Protein AF-0000000083311862 (afdb_homodimer)

pLDDT: mean 96.8, std 5.4, range [45.88, 99.0]

Sequence (370 aa):
MQVLAFAGSLRQHSYNRALLRAAVELAPAQMQIHIFDLSPLPLYNADVEAAGTPPAVRTFQRQIAAADALLIATPEYNYSVSGVLKNALDWASRRLSAEELPALNGKPAAILGAGGRFGTVRAQAHLRYILLHNDVKVLNKPELMIPRASQFFDEEGRLVDEELRERLRDLLDALYEWTLLFRHRMQVLAFAGSLRQHSYNRALLRAAVELAPAQMQIHIFDLSPLPLYNADVEAAGTPPAVRTFQRQIAAADALLIATPEYNYSVSGVLKNALDWASRRLSAEELPALNGKPAAILGAGGRFGTVRAQAHLRYILLHNDVKVLNKPELMIPRASQFFDEEGRLVDEELRERLRDLLDALYEWTLLFRHR

Solvent-accessible surface area (backbone atoms only — not comparable to full-atom values): 19011 Å² total; per-residue (Å²): 86,43,29,36,25,42,38,29,59,66,30,90,85,30,61,28,50,28,51,51,52,44,46,50,73,55,42,56,91,66,45,47,64,42,78,53,81,63,81,73,51,70,77,65,32,64,56,52,47,73,76,45,68,53,69,59,50,47,53,51,35,50,46,50,51,70,26,59,29,37,38,40,21,35,32,47,44,54,63,20,52,24,18,53,37,40,25,51,48,59,53,36,58,40,59,76,44,99,85,38,67,28,37,41,55,65,32,27,28,37,63,35,21,31,22,56,86,66,4,19,55,53,9,50,54,50,46,53,48,32,36,49,64,44,42,35,44,63,56,75,67,68,76,46,58,33,42,52,43,74,78,38,37,51,96,87,48,44,71,67,42,64,68,60,53,50,53,49,40,50,39,51,52,42,43,53,56,55,36,55,69,59,65,82,102,85,42,30,38,26,41,38,29,58,68,30,89,86,30,61,30,52,28,50,50,53,44,44,50,73,54,41,56,92,67,44,46,65,43,78,51,81,64,82,72,52,69,78,65,32,64,57,52,47,73,75,45,69,54,69,59,48,47,52,49,34,50,47,49,51,70,27,59,29,37,39,41,22,35,33,47,44,52,63,20,52,25,18,54,36,41,25,51,48,59,54,36,60,42,58,75,40,99,87,38,68,28,37,40,56,65,33,27,28,36,63,35,20,32,23,56,86,66,3,18,55,53,9,51,55,50,46,53,47,30,36,50,65,44,42,34,45,62,54,76,68,67,76,47,60,33,43,52,42,74,77,38,39,51,97,87,46,45,72,66,42,65,67,60,53,50,52,50,41,50,38,50,53,41,43,52,56,55,37,55,68,60,67,81,103

Nearest PDB structures (foldseek):
  1x77-assembly1_B  TM=9.710E-01  e=5.177E-24  Pseudomonas aeruginosa PAO1
  2fzv-assembly1_A  TM=8.967E-01  e=6.630E-14  Shigella flexneri 2a str. 2457T
  3fvw-assembly1_A  TM=8.470E-01  e=1.096E-14  Streptococcus mutans
  2fzv-assembly1_B  TM=8.950E-01  e=1.159E-13  Shigella flexneri 2a str. 2457T
  6dqo-assembly1_A-2  TM=8.174E-01  e=1.076E-11  Escherichia coli K-12

Structure (mmCIF, N/CA/C/O backbone):
data_AF-0000000083311862-model_v1
#
loop_
_entity.id
_entity.type
_entity.pdbx_description
1 polymer 'NAD(P)H-dependent oxidoreductase'
#
loop_
_atom_site.group_PDB
_atom_site.id
_atom_site.type_symbol
_atom_site.label_atom_id
_atom_site.label_alt_id
_atom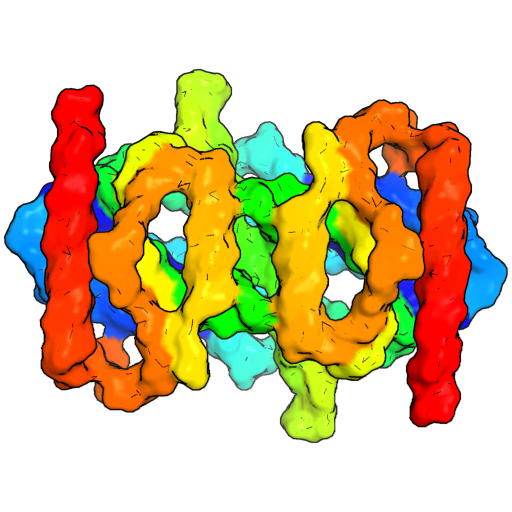_site.label_comp_id
_atom_site.label_asym_id
_atom_site.label_entity_id
_atom_site.label_seq_id
_atom_site.pdbx_PDB_ins_code
_atom_site.Cartn_x
_atom_site.Cartn_y
_atom_site.Cartn_z
_atom_site.occupancy
_atom_site.B_iso_or_equiv
_atom_site.auth_seq_id
_atom_site.auth_comp_id
_atom_site.auth_asym_id
_atom_site.auth_atom_id
_atom_site.pdbx_PDB_model_num
ATOM 1 N N . MET A 1 1 ? 1.665 27.844 12.078 1 97.19 1 MET A N 1
ATOM 2 C CA . MET A 1 1 ? 2.078 26.469 11.797 1 97.19 1 MET A CA 1
ATOM 3 C C . MET A 1 1 ? 1.553 26.016 10.445 1 97.19 1 MET A C 1
ATOM 5 O O . MET A 1 1 ? 0.359 26.125 10.164 1 97.19 1 MET A O 1
ATOM 9 N N . GLN A 1 2 ? 2.412 25.562 9.57 1 98.5 2 GLN A N 1
ATOM 10 C CA . GLN A 1 2 ? 2.039 25.062 8.258 1 98.5 2 GLN A CA 1
ATOM 11 C C . GLN A 1 2 ? 1.901 23.547 8.266 1 98.5 2 GLN A C 1
ATOM 13 O O . GLN A 1 2 ? 2.852 22.828 8.594 1 98.5 2 GLN A O 1
ATOM 18 N N . VAL A 1 3 ? 0.695 23.078 7.875 1 98.88 3 VAL A N 1
ATOM 19 C CA . VAL A 1 3 ? 0.421 21.641 7.855 1 98.88 3 VAL A CA 1
ATOM 20 C C . VAL A 1 3 ? 0.112 21.203 6.426 1 98.88 3 VAL A C 1
ATOM 22 O O . VAL A 1 3 ? -0.701 21.812 5.738 1 98.88 3 VAL A O 1
ATOM 25 N N . LEU A 1 4 ? 0.825 20.234 5.949 1 98.94 4 LEU A N 1
ATOM 26 C CA . LEU A 1 4 ? 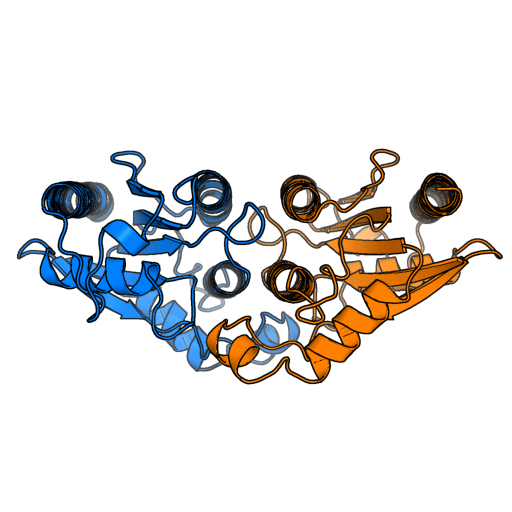0.469 19.594 4.691 1 98.94 4 LEU A CA 1
ATOM 27 C C . LEU A 1 4 ? -0.438 18.391 4.934 1 98.94 4 LEU A C 1
ATOM 29 O O . LEU A 1 4 ? -0.122 17.516 5.75 1 98.94 4 LEU A O 1
ATOM 33 N N . ALA A 1 5 ? -1.54 18.391 4.25 1 98.94 5 ALA A N 1
ATOM 34 C CA . ALA A 1 5 ? -2.51 17.312 4.383 1 98.94 5 ALA A CA 1
ATOM 35 C C . ALA A 1 5 ? -2.689 16.578 3.059 1 98.94 5 ALA A C 1
ATOM 37 O O . ALA A 1 5 ? -2.609 17.188 1.987 1 98.94 5 ALA A O 1
ATOM 38 N N . PHE A 1 6 ? -2.881 15.281 3.121 1 98.94 6 PHE A N 1
ATOM 39 C CA . PHE A 1 6 ? -3.219 14.531 1.919 1 98.94 6 PHE A CA 1
ATOM 40 C C . PHE A 1 6 ? -4.031 13.289 2.268 1 98.94 6 PHE A C 1
ATOM 42 O O . PHE A 1 6 ? -3.939 12.773 3.383 1 98.94 6 PHE A O 1
ATOM 49 N N . ALA A 1 7 ? -4.871 12.867 1.34 1 98.88 7 ALA A N 1
ATOM 50 C CA . ALA A 1 7 ? -5.773 11.727 1.498 1 98.88 7 ALA A CA 1
ATOM 51 C C . ALA A 1 7 ? -5.41 10.602 0.537 1 98.88 7 ALA A C 1
ATOM 53 O O . ALA A 1 7 ? -5.051 10.852 -0.617 1 98.88 7 ALA A O 1
ATOM 54 N N . GLY A 1 8 ? -5.559 9.359 0.989 1 98.69 8 GLY A N 1
ATOM 55 C CA . GLY A 1 8 ? -5.223 8.188 0.194 1 98.69 8 GLY A CA 1
ATOM 56 C C . GLY A 1 8 ? -6.336 7.762 -0.742 1 98.69 8 GLY A C 1
ATOM 57 O O . GLY A 1 8 ? -6.367 6.621 -1.201 1 98.69 8 GLY A O 1
ATOM 58 N N . SER A 1 9 ? -7.316 8.594 -0.999 1 98.19 9 SER A N 1
ATOM 59 C CA . SER A 1 9 ? -8.406 8.32 -1.932 1 98.19 9 SER A CA 1
ATOM 60 C C . SER A 1 9 ? -8.469 9.367 -3.035 1 98.19 9 SER A C 1
ATOM 62 O O . SER A 1 9 ? -8.352 10.57 -2.768 1 98.19 9 SER A O 1
ATOM 64 N N . LEU A 1 10 ? -8.734 8.93 -4.27 1 98.19 10 LEU A N 1
ATOM 65 C CA . LEU A 1 10 ? -8.625 9.828 -5.41 1 98.19 10 LEU A CA 1
ATOM 66 C C . LEU A 1 10 ? -10 10.195 -5.957 1 98.19 10 LEU A C 1
ATOM 68 O O . LEU A 1 10 ? -10.141 11.125 -6.75 1 98.19 10 LEU A O 1
ATOM 72 N N . ARG A 1 11 ? -11.016 9.453 -5.574 1 97 11 ARG A N 1
ATOM 73 C CA . ARG A 1 11 ? -12.328 9.711 -6.152 1 97 11 ARG A CA 1
ATOM 74 C C . ARG A 1 11 ? -12.828 11.102 -5.789 1 97 11 ARG A C 1
ATOM 76 O O . ARG A 1 11 ? -12.508 11.625 -4.719 1 97 11 ARG A O 1
ATOM 83 N N . GLN A 1 12 ? -13.625 11.664 -6.559 1 95.31 12 GLN A N 1
ATOM 84 C CA . GLN A 1 12 ? -14.125 13.023 -6.41 1 95.31 12 GLN A CA 1
ATOM 85 C C . GLN A 1 12 ? -14.875 13.195 -5.09 1 95.31 12 GLN A C 1
ATOM 87 O O . GLN A 1 12 ? -14.734 14.219 -4.414 1 95.31 12 GLN A O 1
ATOM 92 N N . HIS A 1 13 ? -15.695 12.258 -4.68 1 95.25 13 HIS A N 1
ATOM 93 C CA . HIS A 1 13 ? -16.516 12.352 -3.482 1 95.25 13 HIS A CA 1
ATOM 94 C C . HIS A 1 13 ? -15.906 11.57 -2.328 1 95.25 13 HIS A C 1
ATOM 96 O O . HIS A 1 13 ? -16.609 10.852 -1.611 1 95.25 13 HIS A O 1
ATOM 102 N N . SER A 1 14 ? -14.625 11.664 -2.264 1 96.75 14 SER A N 1
ATOM 103 C CA . SER A 1 14 ? -13.875 11.031 -1.185 1 96.75 14 SER A CA 1
ATOM 104 C C . SER A 1 14 ? -14.258 11.617 0.172 1 96.75 14 SER A C 1
ATOM 106 O O . SER A 1 14 ? -14.141 12.82 0.392 1 96.75 14 SER A O 1
ATOM 108 N N . TYR A 1 15 ? -14.664 10.742 1.113 1 97.38 15 TYR A N 1
ATOM 109 C CA . TYR A 1 15 ? -14.938 11.172 2.479 1 97.38 15 TYR A CA 1
ATOM 110 C C . TYR A 1 15 ? -13.656 11.602 3.186 1 97.38 15 TYR A C 1
ATOM 112 O O . TYR A 1 15 ? -13.688 12.461 4.07 1 97.38 15 TYR A O 1
ATOM 120 N N . ASN A 1 16 ? -12.57 11.023 2.797 1 98.5 16 ASN A N 1
ATOM 121 C CA . ASN A 1 16 ? -11.289 11.367 3.416 1 98.5 16 ASN A CA 1
ATOM 122 C C . ASN A 1 16 ? -10.812 12.75 2.977 1 98.5 16 ASN A C 1
ATOM 124 O O . ASN A 1 16 ? -10.273 13.508 3.783 1 98.5 16 ASN A O 1
ATOM 128 N N . ARG A 1 17 ? -11.023 13.102 1.731 1 98.12 17 ARG A N 1
ATOM 129 C CA . ARG A 1 17 ? -10.734 14.461 1.304 1 98.12 17 ARG A CA 1
ATOM 130 C C . ARG A 1 17 ? -11.711 15.453 1.941 1 98.12 17 ARG A C 1
ATOM 132 O O . ARG A 1 17 ? -11.328 16.562 2.291 1 98.12 17 ARG A O 1
ATOM 139 N N . ALA A 1 18 ? -12.945 15.031 2.049 1 98.06 18 ALA A N 1
ATOM 140 C CA . ALA A 1 18 ? -13.938 15.867 2.713 1 98.06 18 ALA A CA 1
ATOM 141 C C . ALA A 1 18 ? -13.547 16.141 4.164 1 98.06 18 ALA A C 1
ATOM 143 O O . ALA A 1 18 ? -13.727 17.25 4.664 1 98.06 18 ALA A O 1
ATOM 144 N N . LEU A 1 19 ? -13.055 15.117 4.836 1 98.31 19 LEU A N 1
ATOM 145 C CA . LEU A 1 19 ? -12.57 15.266 6.203 1 98.31 19 LEU A CA 1
ATOM 146 C C . LEU A 1 19 ? -11.438 16.297 6.27 1 98.31 19 LEU A C 1
ATOM 148 O O . LEU A 1 19 ? -11.391 17.109 7.191 1 98.31 19 LEU A O 1
ATOM 152 N N . LEU A 1 20 ? -10.547 16.266 5.305 1 98.81 20 LEU A N 1
ATOM 153 C CA . LEU A 1 20 ? -9.445 17.219 5.27 1 98.81 20 LEU A CA 1
ATOM 154 C C . LEU A 1 20 ? -9.961 18.625 5.004 1 98.81 20 LEU A C 1
ATOM 156 O O . LEU A 1 20 ? -9.445 19.594 5.566 1 98.81 20 LEU A O 1
ATOM 160 N N . ARG A 1 21 ? -10.953 18.766 4.141 1 98.56 21 ARG A N 1
ATOM 161 C CA . ARG A 1 21 ? -11.555 20.078 3.93 1 98.56 21 ARG A CA 1
ATOM 162 C C . ARG A 1 21 ? -12.164 20.609 5.223 1 98.56 21 ARG A C 1
ATOM 164 O O . ARG A 1 21 ? -12.039 21.797 5.527 1 98.56 21 ARG A O 1
ATOM 171 N N . ALA A 1 22 ? -12.836 19.719 5.926 1 98.69 22 ALA A N 1
ATOM 172 C CA . ALA A 1 22 ? -13.367 20.109 7.23 1 98.69 22 ALA A CA 1
ATOM 173 C C . ALA A 1 22 ? -12.25 20.531 8.172 1 98.69 22 ALA A C 1
ATOM 175 O O . ALA A 1 22 ? -12.406 21.469 8.953 1 98.69 22 ALA A O 1
ATOM 176 N N . ALA A 1 23 ? -11.141 19.828 8.141 1 98.88 23 ALA A N 1
ATOM 177 C CA . ALA A 1 23 ? -9.992 20.172 8.961 1 98.88 23 ALA A CA 1
ATOM 178 C C . ALA A 1 23 ? -9.508 21.594 8.648 1 98.88 23 ALA A C 1
ATOM 180 O O . ALA A 1 23 ? -9.148 22.344 9.555 1 98.88 23 ALA A O 1
ATOM 181 N N . VAL A 1 24 ? -9.484 21.953 7.352 1 98.88 24 VAL A N 1
ATOM 182 C CA . VAL A 1 24 ? -9.102 23.297 6.938 1 98.88 24 VAL A CA 1
ATOM 183 C C . VAL A 1 24 ? -10.047 24.312 7.578 1 98.88 24 VAL A C 1
ATOM 185 O O . VAL A 1 24 ? -9.594 25.328 8.133 1 98.88 24 VAL A O 1
ATOM 188 N N . GLU A 1 25 ? -11.32 24.031 7.594 1 98.31 25 GLU A N 1
ATOM 189 C CA . GLU A 1 25 ? -12.344 24.906 8.148 1 98.31 25 GLU A CA 1
ATOM 190 C C . GLU A 1 25 ? -12.188 25.047 9.664 1 98.31 25 GLU A C 1
ATOM 192 O O . GLU A 1 25 ? -12.422 26.125 10.219 1 98.31 25 GLU A O 1
ATOM 197 N N . LEU A 1 26 ? -11.797 24.016 10.266 1 98.62 26 LEU A N 1
ATOM 198 C CA . LEU A 1 26 ? -11.852 23.953 11.727 1 98.62 26 LEU A CA 1
ATOM 199 C C . LEU A 1 26 ? -10.477 24.234 12.336 1 98.62 26 LEU A C 1
ATOM 201 O O . LEU A 1 26 ? -10.328 24.25 13.555 1 98.62 26 LEU A O 1
ATOM 205 N N . ALA A 1 27 ? -9.5 24.422 11.5 1 98.62 27 ALA A N 1
ATOM 206 C CA . ALA A 1 27 ? -8.141 24.625 11.984 1 98.62 27 ALA A CA 1
ATOM 207 C C . ALA A 1 27 ? -8.086 25.797 12.969 1 98.62 27 ALA A C 1
ATOM 209 O O . ALA A 1 27 ? -8.727 26.828 12.766 1 98.62 27 ALA A O 1
ATOM 210 N N . PRO A 1 28 ? -7.34 25.609 14.094 1 97.75 28 PRO A N 1
ATOM 211 C CA . PRO A 1 28 ? -7.141 26.766 14.961 1 97.75 28 PRO A CA 1
ATOM 212 C C . PRO A 1 28 ? -6.406 27.906 14.258 1 97.75 28 PRO A C 1
ATOM 214 O O . PRO A 1 28 ? -5.773 27.703 13.219 1 97.75 28 PRO A O 1
ATOM 217 N N . ALA A 1 29 ? -6.453 29.078 14.781 1 97.25 29 ALA A N 1
ATOM 218 C CA . ALA A 1 29 ? -5.973 30.312 14.141 1 97.25 29 ALA A CA 1
ATOM 219 C C . ALA A 1 29 ? -4.484 30.203 13.82 1 97.25 29 ALA A C 1
ATOM 221 O O . ALA A 1 29 ? -4.016 30.781 12.836 1 97.25 29 ALA A O 1
ATOM 222 N N . GLN A 1 30 ? -3.721 29.438 14.594 1 97.12 30 GLN A N 1
ATOM 223 C CA . GLN A 1 30 ? -2.27 29.359 14.461 1 97.12 30 GLN A CA 1
ATOM 224 C C . GLN A 1 30 ? -1.866 28.297 13.438 1 97.12 30 GLN A C 1
ATOM 226 O O . GLN A 1 30 ? -0.677 28.062 13.219 1 97.12 30 GLN A O 1
ATOM 231 N N . MET A 1 31 ? -2.889 27.688 12.781 1 98.44 31 MET A N 1
ATOM 232 C CA . MET A 1 31 ? -2.617 26.562 11.891 1 98.44 31 MET A CA 1
ATOM 233 C C . MET A 1 31 ? -3.195 26.812 10.5 1 98.44 31 MET A C 1
ATOM 235 O O . MET A 1 31 ? -4.355 27.219 10.367 1 98.44 31 MET A O 1
ATOM 239 N N . GLN A 1 32 ? -2.354 26.672 9.5 1 98.75 32 GLN A N 1
ATOM 240 C CA . GLN A 1 32 ? -2.785 26.672 8.109 1 98.75 32 GLN A CA 1
ATOM 241 C C . GLN A 1 32 ? -2.57 25.312 7.457 1 98.75 32 GLN A C 1
ATOM 243 O O . GLN A 1 32 ? -1.456 24.781 7.465 1 98.75 32 GLN A O 1
ATOM 248 N N . ILE A 1 33 ? -3.641 24.766 6.941 1 98.94 33 ILE A N 1
ATOM 249 C CA . ILE A 1 33 ? -3.594 23.422 6.352 1 98.94 33 ILE A CA 1
ATOM 250 C C . ILE A 1 33 ? -3.697 23.531 4.832 1 98.94 33 ILE A C 1
ATOM 252 O O . ILE A 1 33 ? -4.594 24.188 4.309 1 98.94 33 ILE A O 1
ATOM 256 N N . HIS A 1 34 ? -2.787 22.938 4.141 1 98.81 34 HIS A N 1
ATOM 257 C CA . HIS A 1 34 ? -2.801 22.797 2.689 1 98.81 34 HIS A CA 1
ATOM 258 C C . HIS A 1 34 ? -3.002 21.344 2.266 1 98.81 34 HIS A C 1
ATOM 260 O O . HIS A 1 34 ? -2.262 20.469 2.701 1 98.81 34 HIS A O 1
ATOM 266 N N . ILE A 1 35 ? -3.977 21.172 1.423 1 98.88 35 ILE A N 1
ATOM 267 C CA . ILE A 1 35 ? -4.266 19.812 0.971 1 98.88 35 ILE A CA 1
ATOM 268 C C . ILE A 1 35 ? -3.52 19.531 -0.33 1 98.88 35 ILE A C 1
ATOM 270 O O . ILE A 1 35 ? -3.637 20.281 -1.297 1 98.88 35 ILE A O 1
ATOM 274 N N . PHE A 1 36 ? -2.73 18.5 -0.369 1 98.88 36 PHE A N 1
ATOM 275 C CA . PHE A 1 36 ? -1.967 18.094 -1.544 1 98.88 36 PHE A CA 1
ATOM 276 C C . PHE A 1 36 ? -2.709 17.031 -2.33 1 98.88 36 PHE A C 1
ATOM 278 O O . PHE A 1 36 ? -3.291 16.109 -1.743 1 98.88 36 PHE A O 1
ATOM 285 N N . ASP A 1 37 ? -2.734 17.109 -3.623 1 98.69 37 ASP A N 1
ATOM 286 C CA . ASP A 1 37 ? -3.322 16.125 -4.52 1 98.69 37 ASP A CA 1
ATOM 287 C C . ASP A 1 37 ? -2.305 15.047 -4.887 1 98.69 37 ASP A C 1
ATOM 289 O O . ASP A 1 37 ? -1.269 15.336 -5.488 1 98.69 37 ASP A O 1
ATOM 293 N N . LEU A 1 38 ? -2.637 13.789 -4.609 1 98.81 38 LEU A N 1
ATOM 294 C CA . LEU A 1 38 ? -1.691 12.695 -4.824 1 98.81 38 LEU A CA 1
ATOM 295 C C . LEU A 1 38 ? -1.796 12.156 -6.246 1 98.81 38 LEU A C 1
ATOM 297 O O . LEU A 1 38 ? -0.948 11.375 -6.684 1 98.81 38 LEU A O 1
ATOM 301 N N . SER A 1 39 ? -2.771 12.562 -7.008 1 98.44 39 SER A N 1
ATOM 302 C CA . SER A 1 39 ? -3.156 11.914 -8.258 1 98.44 39 SER A CA 1
ATOM 303 C C . SER A 1 39 ? -2.035 12 -9.289 1 98.44 39 SER A C 1
ATOM 305 O O . SER A 1 39 ? -1.888 11.102 -10.125 1 98.44 39 SER A O 1
ATOM 307 N N . PRO A 1 40 ? -1.166 13.008 -9.25 1 98.44 40 PRO A N 1
ATOM 308 C CA . PRO A 1 40 ? -0.145 13.094 -10.297 1 98.44 40 PRO A CA 1
ATOM 309 C C . PRO A 1 40 ? 1.068 12.211 -10.008 1 98.44 40 PRO A C 1
ATOM 311 O O . PRO A 1 40 ? 1.971 12.102 -10.844 1 98.44 40 PRO A O 1
ATOM 314 N N . LEU A 1 41 ? 1.186 11.617 -8.859 1 98.69 41 LEU A N 1
ATOM 315 C CA . LEU A 1 41 ? 2.354 10.812 -8.516 1 98.69 41 LEU A CA 1
ATOM 316 C C . LEU A 1 41 ? 2.369 9.508 -9.305 1 98.69 41 LEU A C 1
ATOM 318 O O . LEU A 1 41 ? 1.417 8.727 -9.242 1 98.69 41 LEU A O 1
ATOM 322 N N . PRO A 1 42 ? 3.416 9.219 -10.062 1 98.44 42 PRO A N 1
ATOM 323 C CA . PRO A 1 42 ? 3.512 7.926 -10.75 1 98.44 42 PRO A CA 1
ATOM 324 C C . PRO A 1 42 ? 3.801 6.77 -9.789 1 98.44 42 PRO A C 1
ATOM 326 O O . PRO A 1 42 ? 4.164 7 -8.633 1 98.44 42 PRO A O 1
ATOM 329 N N . LEU A 1 43 ? 3.568 5.566 -10.234 1 98.75 43 LEU A N 1
ATOM 330 C CA . LEU A 1 43 ? 3.996 4.422 -9.43 1 98.75 43 LEU A CA 1
ATOM 331 C C . LEU A 1 43 ? 5.5 4.465 -9.188 1 98.75 43 LEU A C 1
ATOM 333 O O . LEU A 1 43 ? 6.273 4.785 -10.094 1 98.75 43 LEU A O 1
ATOM 337 N N . TYR A 1 44 ? 5.898 4.18 -7.996 1 98.81 44 TYR A N 1
ATOM 338 C CA . TYR A 1 44 ? 7.309 4.215 -7.637 1 98.81 44 TYR A CA 1
ATOM 339 C C . TYR A 1 44 ? 8.109 3.223 -8.469 1 98.81 44 TYR A C 1
ATOM 341 O O . TYR A 1 44 ? 7.715 2.064 -8.617 1 98.81 44 TYR A O 1
ATOM 349 N N . ASN A 1 45 ? 9.18 3.609 -8.984 1 98.62 45 ASN A N 1
ATOM 350 C CA . ASN A 1 45 ? 10.172 2.85 -9.742 1 98.62 45 ASN A CA 1
ATOM 351 C C . ASN A 1 45 ? 11.586 3.365 -9.492 1 98.62 45 ASN A C 1
ATOM 353 O O . ASN A 1 45 ? 11.906 4.504 -9.836 1 98.62 45 ASN A O 1
ATOM 357 N N . ALA A 1 46 ? 12.398 2.543 -8.938 1 97.31 46 ALA A N 1
ATOM 358 C CA . ALA A 1 46 ? 13.742 2.961 -8.547 1 97.31 46 ALA A CA 1
ATOM 359 C C . ALA A 1 46 ? 14.555 3.395 -9.766 1 97.31 46 ALA A C 1
ATOM 361 O O . ALA A 1 46 ? 15.469 4.215 -9.648 1 97.31 46 ALA A O 1
ATOM 362 N N . ASP A 1 47 ? 14.273 2.799 -10.961 1 98.06 47 ASP A N 1
ATOM 363 C CA . ASP A 1 47 ? 14.953 3.232 -12.18 1 98.06 47 ASP A CA 1
ATOM 364 C C . ASP A 1 47 ? 14.586 4.672 -12.531 1 98.06 47 ASP A C 1
ATOM 366 O O . ASP A 1 47 ? 15.445 5.449 -12.961 1 98.06 47 ASP A O 1
ATOM 370 N N . VAL A 1 48 ? 13.32 5 -12.367 1 97.5 48 VAL A N 1
ATOM 371 C CA . VAL A 1 48 ? 12.859 6.363 -12.609 1 97.5 48 VAL A CA 1
ATOM 372 C C . VAL A 1 48 ? 13.5 7.316 -11.602 1 97.5 48 VAL A C 1
ATOM 374 O O . VAL A 1 48 ? 13.953 8.398 -11.969 1 97.5 48 VAL A O 1
ATOM 377 N N . GLU A 1 49 ? 13.539 6.914 -10.336 1 96.31 49 GLU A N 1
ATOM 378 C CA . GLU A 1 49 ? 14.203 7.711 -9.305 1 96.31 49 GLU A CA 1
ATOM 379 C C . GLU A 1 49 ? 15.656 7.988 -9.68 1 96.31 49 GLU A C 1
ATOM 381 O O . GLU A 1 49 ? 16.109 9.133 -9.594 1 96.31 49 GLU A O 1
ATOM 386 N N . ALA A 1 50 ? 16.359 6.949 -10.102 1 95.44 50 ALA A N 1
ATOM 387 C CA . ALA A 1 50 ? 17.781 7.051 -10.438 1 95.44 50 ALA A CA 1
ATOM 388 C C . ALA A 1 50 ? 18 8 -11.609 1 95.44 50 ALA A C 1
ATOM 390 O O . ALA A 1 50 ? 19.031 8.672 -11.688 1 95.44 50 ALA A O 1
ATOM 391 N N . ALA A 1 51 ? 17.016 8.031 -12.492 1 95.81 51 ALA A N 1
ATOM 392 C CA . ALA A 1 51 ? 17.109 8.898 -13.672 1 95.81 51 ALA A CA 1
ATOM 393 C C . ALA A 1 51 ? 16.766 10.336 -13.32 1 95.81 51 ALA A C 1
ATOM 395 O O . ALA A 1 51 ? 17.047 11.258 -14.086 1 95.81 51 ALA A O 1
ATOM 396 N N . GLY A 1 52 ? 16.188 10.562 -12.164 1 95 52 GLY A N 1
ATOM 397 C CA . GLY A 1 52 ? 15.742 11.867 -11.688 1 95 52 GLY A CA 1
ATOM 398 C C . GLY A 1 52 ? 14.344 11.852 -11.102 1 95 52 GLY A C 1
ATOM 399 O O . GLY A 1 52 ? 13.43 11.266 -11.68 1 95 52 GLY A O 1
ATOM 400 N N . THR A 1 53 ? 14.172 12.391 -10.008 1 95.44 53 THR A N 1
ATOM 401 C CA . THR A 1 53 ? 12.875 12.43 -9.336 1 95.44 53 THR A CA 1
ATOM 402 C C . THR A 1 53 ? 11.844 13.156 -10.195 1 95.44 53 THR A C 1
ATOM 404 O O . THR A 1 53 ? 12.07 14.297 -10.609 1 95.44 53 THR A O 1
ATOM 407 N N . PRO A 1 54 ? 10.711 12.523 -10.508 1 97.44 54 PRO A N 1
ATOM 408 C CA . PRO A 1 54 ? 9.664 13.18 -11.297 1 97.44 54 PRO A CA 1
ATOM 409 C C . PRO A 1 54 ? 9.211 14.5 -10.672 1 97.44 54 PRO A C 1
ATOM 411 O O . PRO A 1 54 ? 9.164 14.625 -9.445 1 97.44 54 PRO A O 1
ATOM 414 N N . PRO A 1 55 ? 8.797 15.508 -11.461 1 97.75 55 PRO A N 1
ATOM 415 C CA . PRO A 1 55 ? 8.445 16.828 -10.961 1 97.75 55 PRO A CA 1
ATOM 416 C C . PRO A 1 55 ? 7.344 16.781 -9.898 1 97.75 55 PRO A C 1
ATOM 418 O O . PRO A 1 55 ? 7.441 17.469 -8.875 1 97.75 55 PRO A O 1
ATOM 421 N N . ALA A 1 56 ? 6.297 15.977 -10.141 1 98.44 56 ALA A N 1
ATOM 422 C CA . ALA A 1 56 ? 5.199 15.891 -9.18 1 98.44 56 ALA A CA 1
ATOM 423 C C . ALA A 1 56 ? 5.688 15.359 -7.832 1 98.44 56 ALA A C 1
ATOM 425 O O . ALA A 1 56 ? 5.23 15.812 -6.777 1 98.44 56 ALA A O 1
ATOM 426 N N . VAL A 1 57 ? 6.613 14.391 -7.867 1 98.44 57 VAL A N 1
ATOM 427 C CA . VAL A 1 57 ? 7.172 13.805 -6.652 1 98.44 57 VAL A CA 1
ATOM 428 C C . VAL A 1 57 ? 8.031 14.836 -5.926 1 98.44 57 VAL A C 1
ATOM 430 O O . VAL A 1 57 ? 7.938 14.984 -4.707 1 98.44 57 VAL A O 1
ATOM 433 N N . ARG A 1 58 ? 8.82 15.539 -6.668 1 97.44 58 ARG A N 1
ATOM 434 C CA . ARG A 1 58 ? 9.656 16.594 -6.082 1 97.44 58 ARG A CA 1
ATOM 435 C C . ARG A 1 58 ? 8.805 17.641 -5.375 1 97.44 58 ARG A C 1
ATOM 437 O O . ARG A 1 58 ? 9.141 18.062 -4.266 1 97.44 58 ARG A O 1
ATOM 444 N N . THR A 1 59 ? 7.809 18.094 -6.055 1 98.44 59 THR A N 1
ATOM 445 C CA . THR A 1 59 ? 6.906 19.062 -5.457 1 98.44 59 THR A CA 1
ATOM 446 C C . THR A 1 59 ? 6.324 18.531 -4.148 1 98.44 59 THR A C 1
ATOM 448 O O . THR A 1 59 ? 6.289 19.25 -3.145 1 98.44 59 THR A O 1
ATOM 451 N N . PHE A 1 60 ? 5.91 17.312 -4.164 1 98.81 60 PHE A N 1
ATOM 452 C CA . PHE A 1 60 ? 5.336 16.656 -2.992 1 98.81 60 PHE A CA 1
ATOM 453 C C . PHE A 1 60 ? 6.348 16.609 -1.854 1 98.81 60 PHE A C 1
ATOM 455 O O . PHE A 1 60 ? 6.059 17.062 -0.742 1 98.81 60 PHE A O 1
ATOM 462 N N . GLN A 1 61 ? 7.543 16.109 -2.145 1 98.31 61 GLN A N 1
ATOM 463 C CA . GLN A 1 61 ? 8.594 16 -1.143 1 98.31 61 GLN A CA 1
ATOM 464 C C . GLN A 1 61 ? 8.977 17.359 -0.582 1 98.31 61 GLN A C 1
ATOM 466 O O . GLN A 1 61 ? 9.195 17.516 0.624 1 98.31 61 GLN A O 1
ATOM 471 N N . ARG A 1 62 ? 9.047 18.359 -1.416 1 98 62 ARG A N 1
ATOM 472 C CA . ARG A 1 62 ? 9.414 19.688 -0.979 1 98 62 ARG A CA 1
ATOM 473 C C . ARG A 1 62 ? 8.336 20.297 -0.086 1 98 62 ARG A C 1
ATOM 475 O O . ARG A 1 62 ? 8.641 21.031 0.862 1 98 62 ARG A O 1
ATOM 482 N N . GLN A 1 63 ? 7.094 20.031 -0.429 1 98.62 63 GLN A N 1
ATOM 483 C CA . GLN A 1 63 ? 6.016 20.547 0.412 1 98.62 63 GLN A CA 1
ATOM 484 C C . GLN A 1 63 ? 6 19.844 1.771 1 98.62 63 GLN A C 1
ATOM 486 O O . GLN A 1 63 ? 5.707 20.469 2.791 1 98.62 63 GLN A O 1
ATOM 491 N N . ILE A 1 64 ? 6.297 18.547 1.796 1 98.75 64 ILE A N 1
ATOM 492 C CA . ILE A 1 64 ? 6.445 17.859 3.074 1 98.75 64 ILE A CA 1
ATOM 493 C C . ILE A 1 64 ? 7.566 18.516 3.881 1 98.75 64 ILE A C 1
ATOM 495 O O . ILE A 1 64 ? 7.391 18.812 5.062 1 98.75 64 ILE A O 1
ATOM 499 N N . ALA A 1 65 ? 8.688 18.734 3.217 1 97.69 65 ALA A N 1
ATOM 500 C CA . ALA A 1 65 ? 9.852 19.312 3.885 1 97.69 65 ALA A CA 1
ATOM 501 C C . ALA A 1 65 ? 9.531 20.688 4.461 1 97.69 65 ALA A C 1
ATOM 503 O O . ALA A 1 65 ? 9.977 21.031 5.559 1 97.69 65 ALA A O 1
ATOM 504 N N . ALA A 1 66 ? 8.789 21.453 3.74 1 97.75 66 ALA A N 1
ATOM 505 C CA . ALA A 1 66 ? 8.492 22.828 4.117 1 97.75 66 ALA A CA 1
ATOM 506 C C . ALA A 1 66 ? 7.438 22.891 5.215 1 97.75 66 ALA A C 1
ATOM 508 O O . ALA A 1 66 ? 7.316 23.891 5.922 1 97.75 66 ALA A O 1
ATOM 509 N N . ALA A 1 67 ? 6.621 21.875 5.352 1 98.44 67 ALA A N 1
ATOM 510 C CA . ALA A 1 67 ? 5.539 21.859 6.336 1 98.44 67 ALA A CA 1
ATOM 511 C C . ALA A 1 67 ? 6.082 21.641 7.742 1 98.44 67 ALA A C 1
ATOM 513 O O . ALA A 1 67 ? 7.113 20.984 7.918 1 98.44 67 ALA A O 1
ATOM 514 N N . ASP A 1 68 ? 5.379 22.188 8.711 1 98.31 68 ASP A N 1
ATOM 515 C CA . ASP A 1 68 ? 5.723 21.953 10.109 1 98.31 68 ASP A CA 1
ATOM 516 C C . ASP A 1 68 ? 5.219 20.578 10.578 1 98.31 68 ASP A C 1
ATOM 518 O O . ASP A 1 68 ? 5.801 19.969 11.477 1 98.31 68 ASP A O 1
ATOM 522 N N . ALA A 1 69 ? 4.125 20.078 9.977 1 98.75 69 ALA A N 1
ATOM 523 C CA . ALA A 1 69 ? 3.498 18.812 10.336 1 98.75 69 ALA A CA 1
ATOM 524 C C . ALA A 1 69 ? 2.684 18.266 9.172 1 98.75 69 ALA A C 1
ATOM 526 O O . ALA A 1 69 ? 2.449 18.953 8.18 1 98.75 69 ALA A O 1
ATOM 527 N N . LEU A 1 70 ? 2.309 17.016 9.359 1 98.94 70 LEU A N 1
ATOM 528 C CA . LEU A 1 70 ? 1.47 16.359 8.367 1 98.94 70 LEU A CA 1
ATOM 529 C C . LEU A 1 70 ? 0.122 15.977 8.969 1 98.94 70 LEU A C 1
ATOM 531 O O . LEU A 1 70 ? 0.026 15.695 10.164 1 98.94 70 LEU A O 1
ATOM 535 N N . LEU A 1 71 ? -0.862 16.016 8.188 1 99 71 LEU A N 1
ATOM 536 C CA . LEU A 1 71 ? -2.182 15.461 8.461 1 99 71 LEU A CA 1
ATOM 537 C C . LEU A 1 71 ? -2.582 14.469 7.375 1 99 71 LEU A C 1
ATOM 539 O O . LEU A 1 71 ? -2.848 14.859 6.238 1 99 71 LEU A O 1
ATOM 543 N N . ILE A 1 72 ? -2.654 13.164 7.723 1 99 72 ILE A N 1
ATOM 544 C CA . ILE A 1 72 ? -2.812 12.117 6.723 1 99 72 ILE A CA 1
ATOM 545 C C . ILE A 1 72 ? -4.152 11.414 6.918 1 99 72 ILE A C 1
ATOM 547 O O . ILE A 1 72 ? -4.406 10.828 7.969 1 99 72 ILE A O 1
ATOM 551 N N . ALA A 1 73 ? -4.992 11.508 5.938 1 98.94 73 ALA A N 1
ATOM 552 C CA . ALA A 1 73 ? -6.277 10.82 5.949 1 98.94 73 ALA A CA 1
ATOM 553 C C . ALA A 1 73 ? -6.215 9.531 5.137 1 98.94 73 ALA A C 1
ATOM 555 O O . ALA A 1 73 ? -5.957 9.562 3.932 1 98.94 73 ALA A O 1
ATOM 556 N N . THR A 1 74 ? -6.477 8.406 5.762 1 98.81 74 THR A N 1
ATOM 557 C CA . THR A 1 74 ? -6.355 7.125 5.078 1 98.81 74 THR A CA 1
ATOM 558 C C . THR A 1 74 ? -7.711 6.43 4.984 1 98.81 74 THR A C 1
ATOM 560 O O . THR A 1 74 ? -8.359 6.184 6.008 1 98.81 74 THR A O 1
ATOM 563 N N . PRO A 1 75 ? -8.188 6.125 3.77 1 98.38 75 PRO A N 1
ATOM 564 C CA . PRO A 1 75 ? -9.219 5.09 3.697 1 98.38 75 PRO A CA 1
ATOM 565 C C . PRO A 1 75 ? -8.695 3.707 4.082 1 98.38 75 PRO A C 1
ATOM 567 O O . PRO A 1 75 ? -7.508 3.553 4.379 1 98.38 75 PRO A O 1
ATOM 570 N N . GLU A 1 76 ? -9.609 2.803 4.262 1 98.25 76 GLU A N 1
ATOM 571 C CA . GLU A 1 76 ? -9.211 1.405 4.406 1 98.25 76 GLU A CA 1
ATOM 572 C C . GLU A 1 76 ? -9.617 0.586 3.186 1 98.25 76 GLU A C 1
ATOM 574 O O . GLU A 1 76 ? -10.805 0.388 2.93 1 98.25 76 GLU A O 1
ATOM 579 N N . TYR A 1 77 ? -8.641 0.242 2.354 1 98 77 TYR A N 1
ATOM 580 C CA . TYR A 1 77 ? -8.82 -0.667 1.228 1 98 77 TYR A CA 1
ATOM 581 C C . TYR A 1 77 ? -8.18 -2.02 1.511 1 98 77 TYR A C 1
ATOM 583 O O . TYR A 1 77 ? -6.984 -2.096 1.813 1 98 77 TYR A O 1
ATOM 591 N N . ASN A 1 78 ? -9.062 -3.07 1.481 1 98 78 ASN A N 1
ATOM 592 C CA . ASN A 1 78 ? -8.578 -4.438 1.633 1 98 78 ASN A CA 1
ATOM 593 C C . ASN A 1 78 ? -7.781 -4.609 2.924 1 98 78 ASN A C 1
ATOM 595 O O . ASN A 1 78 ? -6.66 -5.113 2.9 1 98 78 ASN A O 1
ATOM 599 N N . TYR A 1 79 ? -8.297 -4.086 4.035 1 98.38 79 TYR A N 1
ATOM 600 C CA . TYR A 1 79 ? -7.793 -4.23 5.395 1 98.38 79 TYR A CA 1
ATOM 601 C C . TYR A 1 79 ? -6.461 -3.514 5.562 1 98.38 79 TYR A C 1
ATOM 603 O O . TYR A 1 79 ? -5.684 -3.838 6.465 1 98.38 79 TYR A O 1
ATOM 611 N N . SER A 1 80 ? -6.113 -2.561 4.793 1 98.69 80 SER A N 1
ATOM 612 C CA . SER A 1 80 ? -4.855 -1.823 4.887 1 98.69 80 SER A CA 1
ATOM 613 C C . SER A 1 80 ? -4.988 -0.428 4.285 1 98.69 80 SER A C 1
ATOM 615 O O . SER A 1 80 ? -6.094 0.009 3.955 1 98.69 80 SER A O 1
ATOM 617 N N . VAL A 1 81 ? -3.881 0.334 4.234 1 98.81 81 VAL A N 1
ATOM 618 C CA . VAL A 1 81 ? -3.844 1.614 3.533 1 98.81 81 VAL A CA 1
ATOM 619 C C . VAL A 1 81 ? -4.102 1.397 2.045 1 98.81 81 VAL A C 1
ATOM 621 O O . VAL A 1 81 ? -3.949 0.283 1.538 1 98.81 81 VAL A O 1
ATOM 624 N N . SER A 1 82 ? -4.582 2.441 1.379 1 98.88 82 SER A N 1
ATOM 625 C CA . SER A 1 82 ? -4.758 2.344 -0.067 1 98.88 82 SER A CA 1
ATOM 626 C C . SER A 1 82 ? -3.414 2.281 -0.784 1 98.88 82 SER A C 1
ATOM 628 O O . SER A 1 82 ? -2.406 2.762 -0.265 1 98.88 82 SER A O 1
ATOM 630 N N . GLY A 1 83 ? -3.414 1.666 -1.99 1 98.88 83 GLY A N 1
ATOM 631 C CA . GLY A 1 83 ? -2.234 1.707 -2.84 1 98.88 83 GLY A CA 1
ATOM 632 C C . GLY A 1 83 ? -1.77 3.117 -3.146 1 98.88 83 GLY A C 1
ATOM 633 O O . GLY A 1 83 ? -0.567 3.379 -3.219 1 98.88 83 GLY A O 1
ATOM 634 N N . VAL A 1 84 ? -2.693 4.055 -3.295 1 98.88 84 VAL A N 1
ATOM 635 C CA . VAL A 1 84 ? -2.41 5.457 -3.582 1 98.88 84 VAL A CA 1
ATOM 636 C C . VAL A 1 84 ? -1.566 6.055 -2.459 1 98.88 84 VAL A C 1
ATOM 638 O O . VAL A 1 84 ? -0.516 6.648 -2.713 1 98.88 84 VAL A O 1
ATOM 641 N N . LEU A 1 85 ? -2.025 5.859 -1.24 1 98.94 85 LEU A N 1
ATOM 642 C CA . LEU A 1 85 ? -1.311 6.418 -0.097 1 98.94 85 LEU A CA 1
ATOM 643 C C . LEU A 1 85 ? 0.049 5.75 0.074 1 98.94 85 LEU A C 1
ATOM 645 O O . LEU A 1 85 ? 1.052 6.426 0.315 1 98.94 85 LEU A O 1
ATOM 649 N N . LYS A 1 86 ? 0.072 4.383 -0.008 1 98.94 86 LYS A N 1
ATOM 650 C CA . LYS A 1 86 ? 1.333 3.666 0.158 1 98.94 86 LYS A CA 1
ATOM 651 C C . LYS A 1 86 ? 2.352 4.094 -0.893 1 98.94 86 LYS A C 1
ATOM 653 O O . LYS A 1 86 ? 3.543 4.219 -0.597 1 98.94 86 LYS A O 1
ATOM 658 N N . ASN A 1 87 ? 1.896 4.266 -2.137 1 98.88 87 ASN A N 1
ATOM 659 C CA . ASN A 1 87 ? 2.76 4.727 -3.221 1 98.88 87 ASN A CA 1
ATOM 660 C C . ASN A 1 87 ? 3.342 6.105 -2.928 1 98.88 87 ASN A C 1
ATOM 662 O O . ASN A 1 87 ? 4.531 6.344 -3.146 1 98.88 87 ASN A O 1
ATOM 666 N N . ALA A 1 88 ? 2.494 7 -2.449 1 98.94 88 ALA A N 1
ATOM 667 C CA . ALA A 1 88 ? 2.938 8.344 -2.086 1 98.94 88 ALA A CA 1
ATOM 668 C C . ALA A 1 88 ? 4.02 8.289 -1.01 1 98.94 88 ALA A C 1
ATOM 670 O O . ALA A 1 88 ? 5.027 9 -1.098 1 98.94 88 ALA A O 1
ATOM 671 N N . LEU A 1 89 ? 3.822 7.445 -0.015 1 98.94 89 LEU A N 1
ATOM 672 C CA . LEU A 1 89 ? 4.77 7.344 1.09 1 98.94 89 LEU A CA 1
ATOM 673 C C . LEU A 1 89 ? 6.062 6.68 0.637 1 98.94 89 LEU A C 1
ATOM 675 O O . LEU A 1 89 ? 7.145 7.016 1.128 1 98.94 89 LEU A O 1
ATOM 679 N N . ASP A 1 90 ? 5.988 5.695 -0.304 1 98.81 90 ASP A N 1
ATOM 680 C CA . ASP A 1 90 ? 7.195 5.105 -0.874 1 98.81 90 ASP A CA 1
ATOM 681 C C . ASP A 1 90 ? 8.047 6.168 -1.562 1 98.81 90 ASP A C 1
ATOM 683 O O . ASP A 1 90 ? 9.273 6.18 -1.414 1 98.81 90 ASP A O 1
ATOM 687 N N . TRP A 1 91 ? 7.422 7.09 -2.271 1 98.75 91 TRP A N 1
ATOM 688 C CA . TRP A 1 91 ? 8.148 8.195 -2.891 1 98.75 91 TRP A CA 1
ATOM 689 C C . TRP A 1 91 ? 8.688 9.148 -1.833 1 98.75 91 TRP A C 1
ATOM 691 O O . TRP A 1 91 ? 9.852 9.547 -1.881 1 98.75 91 TRP A O 1
ATOM 701 N N . ALA A 1 92 ? 7.855 9.531 -0.866 1 98.69 92 ALA A N 1
ATOM 702 C CA . ALA A 1 92 ? 8.211 10.531 0.134 1 98.69 92 ALA A CA 1
ATOM 703 C C . ALA A 1 92 ? 9.375 10.062 0.998 1 98.69 92 ALA A C 1
ATOM 705 O O . ALA A 1 92 ? 10.086 10.875 1.597 1 98.69 92 ALA A O 1
ATOM 706 N N . SER A 1 93 ? 9.539 8.75 1.112 1 98.31 93 SER A N 1
ATOM 707 C CA . SER A 1 93 ? 10.562 8.164 1.97 1 98.31 93 SER A CA 1
ATOM 708 C C . SER A 1 93 ? 11.945 8.266 1.323 1 98.31 93 SER A C 1
ATOM 710 O O . SER A 1 93 ? 12.961 8.031 1.979 1 98.31 93 SER A O 1
ATOM 712 N N . ARG A 1 94 ? 11.984 8.57 0.008 1 97.12 94 ARG A N 1
ATOM 713 C CA . ARG A 1 94 ? 13.258 8.672 -0.688 1 97.12 94 ARG A CA 1
ATOM 714 C C . ARG A 1 94 ? 13.977 9.969 -0.319 1 97.12 94 ARG A C 1
ATOM 716 O O . ARG A 1 94 ? 13.344 10.938 0.109 1 97.12 94 ARG A O 1
ATOM 723 N N . ARG A 1 95 ? 15.266 9.992 -0.5 1 93.69 95 ARG A N 1
ATOM 724 C CA . ARG A 1 95 ? 16.062 11.172 -0.185 1 93.69 95 ARG A CA 1
ATOM 725 C C . ARG A 1 95 ? 15.734 12.32 -1.126 1 93.69 95 ARG A C 1
ATOM 727 O O . ARG A 1 95 ? 15.508 12.109 -2.318 1 93.69 95 ARG A O 1
ATOM 734 N N . LEU A 1 96 ? 15.781 13.508 -0.641 1 86.94 96 LEU A N 1
ATOM 735 C CA . LEU A 1 96 ? 15.594 14.703 -1.456 1 86.94 96 LEU A CA 1
ATOM 736 C C . LEU A 1 96 ? 16.797 14.945 -2.352 1 86.94 96 LEU A C 1
ATOM 738 O O . LEU A 1 96 ? 16.656 15.406 -3.484 1 86.94 96 LEU A O 1
ATOM 742 N N . SER A 1 97 ? 17.922 14.719 -1.837 1 84.94 97 SER A N 1
ATOM 743 C CA . SER A 1 97 ? 19.219 14.773 -2.494 1 84.94 97 SER A CA 1
ATOM 744 C C . SER A 1 97 ? 20.234 13.875 -1.793 1 84.94 97 SER A C 1
ATOM 746 O O . SER A 1 97 ? 19.922 13.25 -0.778 1 84.94 97 SER A O 1
ATOM 748 N N . ALA A 1 98 ? 21.359 13.734 -2.369 1 85.56 98 ALA A N 1
ATOM 749 C CA . ALA A 1 98 ? 22.422 12.93 -1.756 1 85.56 98 ALA A CA 1
ATOM 750 C C . ALA A 1 98 ? 22.75 13.43 -0.354 1 85.56 98 ALA A C 1
ATOM 752 O O . ALA A 1 98 ? 23.109 12.648 0.526 1 85.56 98 ALA A O 1
ATOM 753 N N . GLU A 1 99 ? 22.484 14.719 -0.11 1 89.31 99 GLU A N 1
ATOM 754 C CA . GLU A 1 99 ? 22.906 15.367 1.134 1 89.31 99 GLU A CA 1
ATOM 755 C C . GLU A 1 99 ? 21.719 15.547 2.082 1 89.31 99 GLU A C 1
ATOM 757 O O . GLU A 1 99 ? 21.906 15.789 3.275 1 89.31 99 GLU A O 1
ATOM 762 N N . GLU A 1 100 ? 20.609 15.359 1.562 1 89.75 100 GLU A N 1
ATOM 763 C CA . GLU A 1 100 ? 19.422 15.656 2.371 1 89.75 100 GLU A CA 1
ATOM 764 C C . GLU A 1 100 ? 18.688 14.375 2.742 1 89.75 100 GLU A C 1
ATOM 766 O O . GLU A 1 100 ? 18.516 13.484 1.908 1 89.75 100 GLU A O 1
ATOM 771 N N . LEU A 1 101 ? 18.266 14.328 3.982 1 90.5 101 LEU A N 1
ATOM 772 C CA . LEU A 1 101 ? 17.422 13.242 4.469 1 90.5 101 LEU A CA 1
ATOM 773 C C . LEU A 1 101 ? 16.047 13.289 3.814 1 90.5 101 LEU A C 1
ATOM 775 O O . LEU A 1 101 ? 15.656 14.312 3.262 1 90.5 101 LEU A O 1
ATOM 779 N N . PRO A 1 102 ? 15.352 12.117 3.879 1 96.06 102 PRO A N 1
ATOM 780 C CA . PRO A 1 102 ? 13.961 12.141 3.416 1 96.06 102 PRO A CA 1
ATOM 781 C C . PRO A 1 102 ? 13.117 13.188 4.133 1 96.06 102 PRO A C 1
ATOM 783 O O . PRO A 1 102 ? 13.297 13.414 5.336 1 96.06 102 PRO A O 1
ATOM 786 N N . ALA A 1 103 ? 12.25 13.758 3.412 1 96.88 103 ALA A N 1
ATOM 787 C CA . ALA A 1 103 ? 11.414 14.844 3.93 1 96.88 103 ALA A CA 1
ATOM 788 C C . ALA A 1 103 ? 10.594 14.375 5.125 1 96.88 103 ALA A C 1
ATOM 790 O O . ALA A 1 103 ? 10.258 15.172 6.004 1 96.88 103 ALA A O 1
ATOM 791 N N . LEU A 1 104 ? 10.32 13.117 5.25 1 98.31 104 LEU A N 1
ATOM 792 C CA . LEU A 1 104 ? 9.445 12.547 6.273 1 98.31 104 LEU A CA 1
ATOM 793 C C . LEU A 1 104 ? 10.172 12.477 7.617 1 98.31 104 LEU A C 1
ATOM 795 O O . LEU A 1 104 ? 9.531 12.359 8.664 1 98.31 104 LEU A O 1
ATOM 799 N N . ASN A 1 105 ? 11.484 12.5 7.59 1 96.44 105 ASN A N 1
ATOM 800 C CA . ASN A 1 105 ? 12.289 12.211 8.773 1 96.44 105 ASN A CA 1
ATOM 801 C C . ASN A 1 105 ? 12.031 13.219 9.891 1 96.44 105 ASN A C 1
ATOM 803 O O . ASN A 1 105 ? 12.234 14.414 9.711 1 96.44 105 ASN A O 1
ATOM 807 N N . GLY A 1 106 ? 11.492 12.672 11.008 1 96.62 106 GLY A N 1
ATOM 808 C CA . GLY A 1 106 ? 11.281 13.484 12.195 1 96.62 106 GLY A CA 1
ATOM 809 C C . GLY A 1 106 ? 10.031 14.352 12.109 1 96.62 106 GLY A C 1
ATOM 810 O O . GLY A 1 106 ? 9.758 15.133 13.023 1 96.62 106 GLY A O 1
ATOM 811 N N . LYS A 1 107 ? 9.234 14.258 11.047 1 98 107 LYS A N 1
ATOM 812 C CA . LYS A 1 107 ? 8.078 15.10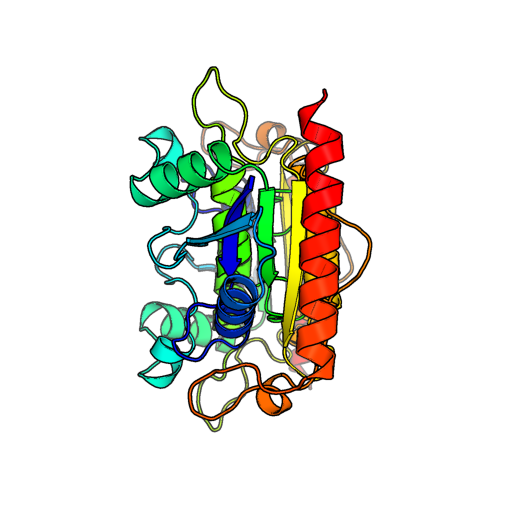9 10.812 1 98 107 LYS A CA 1
ATOM 813 C C . LYS A 1 107 ? 6.922 14.742 11.742 1 98 107 LYS A C 1
ATOM 815 O O . LYS A 1 107 ? 6.504 13.586 11.789 1 98 107 LYS A O 1
ATOM 820 N N . PRO A 1 108 ? 6.461 15.664 12.602 1 98.69 108 PRO A N 1
ATOM 821 C CA . PRO A 1 108 ? 5.234 15.391 13.352 1 98.69 108 PRO A CA 1
ATOM 822 C C . PRO A 1 108 ? 4.027 15.164 12.445 1 98.69 108 PRO A C 1
ATOM 824 O O . PRO A 1 108 ? 3.947 15.75 11.359 1 98.69 108 PRO A O 1
ATOM 827 N N . ALA A 1 109 ? 3.127 14.281 12.898 1 98.88 109 ALA A N 1
ATOM 828 C CA . ALA A 1 109 ? 1.957 14.008 12.062 1 98.88 109 ALA A CA 1
ATOM 829 C C . ALA A 1 109 ? 0.773 13.555 12.914 1 98.88 109 ALA A C 1
ATOM 831 O O . ALA A 1 109 ? 0.956 13.055 14.031 1 98.88 109 ALA A O 1
ATOM 832 N N . ALA A 1 110 ? -0.344 13.805 12.445 1 98.94 110 ALA A N 1
ATOM 833 C CA . ALA A 1 110 ? -1.567 13.133 12.875 1 98.94 110 ALA A CA 1
ATOM 834 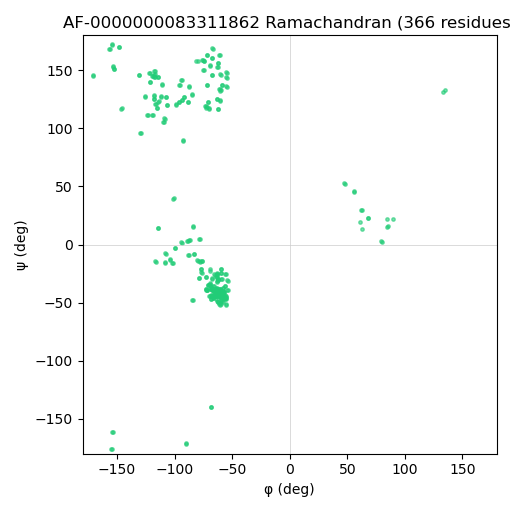C C . ALA A 1 110 ? -2.195 12.336 11.734 1 98.94 110 ALA A C 1
ATOM 836 O O . ALA A 1 110 ? -2.059 12.703 10.57 1 98.94 110 ALA A O 1
ATOM 837 N N . ILE A 1 111 ? -2.848 11.266 12.07 1 98.94 111 ILE A N 1
ATOM 838 C CA . ILE A 1 111 ? -3.557 10.461 11.078 1 98.94 111 ILE A CA 1
ATOM 839 C C . ILE A 1 111 ? -5.035 10.375 11.453 1 98.94 111 ILE A C 1
ATOM 841 O O . ILE A 1 111 ? -5.395 10.469 12.625 1 98.94 111 ILE A O 1
ATOM 845 N N . LEU A 1 112 ? -5.863 10.305 10.547 1 98.81 112 LEU A N 1
ATOM 846 C CA . LEU A 1 112 ? -7.305 10.102 10.664 1 98.81 112 LEU A CA 1
ATOM 847 C C . LEU A 1 112 ? -7.844 9.336 9.469 1 98.81 112 LEU A C 1
ATOM 849 O O . LEU A 1 112 ? -7.109 9.07 8.516 1 98.81 112 LEU A O 1
ATOM 853 N N . GLY A 1 113 ? -9.062 8.922 9.555 1 98.56 113 GLY A N 1
ATOM 854 C CA . GLY A 1 113 ? -9.602 8.195 8.414 1 98.56 113 GLY A CA 1
ATOM 855 C C . GLY A 1 113 ? -11.094 7.953 8.516 1 98.56 113 GLY A C 1
ATOM 856 O O . GLY A 1 113 ? -11.625 7.777 9.617 1 98.56 113 GLY A O 1
ATOM 857 N N . ALA A 1 114 ? -11.719 7.988 7.406 1 97.69 114 ALA A N 1
ATOM 858 C CA . ALA A 1 114 ? -13.133 7.652 7.234 1 97.69 114 ALA A CA 1
ATOM 859 C C . ALA A 1 114 ? -13.305 6.453 6.309 1 97.69 114 ALA A C 1
ATOM 861 O O . ALA A 1 114 ? -12.68 6.383 5.25 1 97.69 114 ALA A O 1
ATOM 862 N N . GLY A 1 115 ? -14.031 5.48 6.719 1 93.31 115 GLY A N 1
ATOM 863 C CA . GLY A 1 115 ? -14.242 4.273 5.938 1 93.31 115 GLY A CA 1
ATOM 864 C C . GLY A 1 115 ? -15.539 3.564 6.262 1 93.31 115 GLY A C 1
ATOM 865 O O . GLY A 1 115 ? -16.516 4.203 6.668 1 93.31 115 GLY A O 1
ATOM 866 N N . GLY A 1 116 ? -15.641 2.285 5.898 1 89.5 116 GLY A N 1
ATOM 867 C CA . GLY A 1 116 ? -16.828 1.478 6.113 1 89.5 116 GLY A CA 1
ATOM 868 C C . GLY A 1 116 ? -17.094 1.186 7.578 1 89.5 116 GLY A C 1
ATOM 869 O O . GLY A 1 116 ? -16.906 2.053 8.438 1 89.5 116 GLY A O 1
ATOM 870 N N . ARG A 1 117 ? -17.484 0.067 7.934 1 90.25 117 ARG A N 1
ATOM 871 C CA . ARG A 1 117 ? -18.031 -0.342 9.219 1 90.25 117 ARG A CA 1
ATOM 872 C C . ARG A 1 117 ? -17.016 -0.171 10.336 1 90.25 117 ARG A C 1
ATOM 874 O O . ARG A 1 117 ? -17.375 0.186 11.461 1 90.25 117 ARG A O 1
ATOM 881 N N . PHE A 1 118 ? -15.695 -0.215 9.969 1 92.31 118 PHE A N 1
ATOM 882 C CA . PHE A 1 118 ? -14.727 -0.266 11.055 1 92.31 118 PHE A CA 1
ATOM 883 C C . PHE A 1 118 ? -13.883 1.004 11.086 1 92.31 118 PHE A C 1
ATOM 885 O O . PHE A 1 118 ? -12.906 1.086 11.836 1 92.31 118 PHE A O 1
ATOM 892 N N . GLY A 1 119 ? -14.273 2.025 10.414 1 94.12 119 GLY A N 1
ATOM 893 C CA . GLY A 1 119 ? -13.742 3.371 10.57 1 94.12 119 GLY A CA 1
ATOM 894 C C . GLY A 1 119 ? -12.258 3.461 10.273 1 94.12 119 GLY A C 1
ATOM 895 O O . GLY A 1 119 ? -11.531 4.211 10.93 1 94.12 119 GLY A O 1
ATOM 896 N N . THR A 1 120 ? -11.547 2.541 9.555 1 98 120 THR A N 1
ATOM 897 C CA . THR A 1 120 ? -10.18 2.5 9.047 1 98 120 THR A CA 1
ATOM 898 C C . THR A 1 120 ? -9.219 1.991 10.117 1 98 120 THR A C 1
ATOM 900 O O . THR A 1 120 ? -8.031 2.322 10.102 1 98 120 THR A O 1
ATOM 903 N N . VAL A 1 121 ? -9.68 1.29 11.086 1 98.06 121 VAL A N 1
ATOM 904 C CA . VAL A 1 121 ? -8.891 0.843 12.234 1 98.06 121 VAL A CA 1
ATOM 905 C C . VAL A 1 121 ? -7.68 0.052 11.75 1 98.06 121 VAL A C 1
ATOM 907 O O . VAL A 1 121 ? -6.555 0.304 12.18 1 98.06 121 VAL A O 1
ATOM 910 N N . ARG A 1 122 ? -7.852 -0.906 10.789 1 98.06 122 ARG A N 1
ATOM 911 C CA . ARG A 1 122 ? -6.754 -1.743 10.32 1 98.06 122 ARG A CA 1
ATOM 912 C C . ARG A 1 122 ? -5.773 -0.938 9.469 1 98.06 122 ARG A C 1
ATOM 914 O O . ARG A 1 122 ? -4.559 -1.11 9.586 1 98.06 122 ARG A O 1
ATOM 921 N N . ALA A 1 123 ? -6.336 -0.073 8.664 1 98.69 123 ALA A N 1
ATOM 922 C CA . ALA A 1 123 ? -5.488 0.763 7.816 1 98.69 123 ALA A CA 1
ATOM 923 C C . ALA A 1 123 ? -4.609 1.683 8.656 1 98.69 123 ALA A C 1
ATOM 925 O O . ALA A 1 123 ? -3.434 1.889 8.344 1 98.69 123 ALA A O 1
ATOM 926 N N . GLN A 1 124 ? -5.141 2.275 9.742 1 98.75 124 GLN A N 1
ATOM 927 C CA . GLN A 1 124 ? -4.355 3.178 10.578 1 98.75 124 GLN A CA 1
ATOM 928 C C . GLN A 1 124 ? -3.271 2.418 11.336 1 98.75 124 GLN A C 1
ATOM 930 O O . GLN A 1 124 ? -2.186 2.949 11.578 1 98.75 124 GLN A O 1
ATOM 935 N N . ALA A 1 125 ? -3.574 1.162 11.703 1 98.62 125 ALA A N 1
ATOM 936 C CA . ALA A 1 125 ? -2.533 0.354 12.328 1 98.62 125 ALA A CA 1
ATOM 937 C C . ALA A 1 125 ? -1.362 0.126 11.383 1 98.62 125 ALA A C 1
ATOM 939 O O . ALA A 1 125 ? -0.203 0.31 11.758 1 98.62 125 ALA A O 1
ATOM 940 N N . HIS A 1 126 ? -1.644 -0.301 10.133 1 98.88 126 HIS A N 1
ATOM 941 C CA . HIS A 1 126 ? -0.591 -0.462 9.141 1 98.88 126 HIS A CA 1
ATOM 942 C C . HIS A 1 126 ? 0.116 0.861 8.867 1 98.88 126 HIS A C 1
ATOM 944 O O . HIS A 1 126 ? 1.338 0.895 8.703 1 98.88 126 HIS A O 1
ATOM 950 N N . LEU A 1 127 ? -0.647 1.953 8.836 1 98.88 127 LEU A N 1
ATOM 951 C CA . LEU A 1 127 ? -0.078 3.264 8.539 1 98.88 127 LEU A CA 1
ATOM 952 C C . LEU A 1 127 ? 0.92 3.674 9.617 1 98.88 127 LEU A C 1
ATOM 954 O O . LEU A 1 127 ? 1.984 4.215 9.312 1 98.88 127 LEU A O 1
ATOM 958 N N . ARG A 1 128 ? 0.596 3.477 10.883 1 98.81 128 ARG A N 1
ATOM 959 C CA . ARG A 1 128 ? 1.511 3.811 11.969 1 98.81 128 ARG A CA 1
ATOM 960 C C . ARG A 1 128 ? 2.832 3.064 11.82 1 98.81 128 ARG A C 1
ATOM 962 O O . ARG A 1 128 ? 3.9 3.627 12.078 1 98.81 128 ARG A O 1
ATOM 969 N N . TYR A 1 129 ? 2.764 1.821 11.367 1 98.5 129 TYR A N 1
ATOM 970 C CA . TYR A 1 129 ? 3.975 1.025 11.188 1 98.5 129 TYR A CA 1
ATOM 971 C C . TYR A 1 129 ? 4.809 1.556 10.031 1 98.5 129 TYR A C 1
ATOM 973 O O . TYR A 1 129 ? 6.035 1.639 10.125 1 98.5 129 TYR A O 1
ATOM 981 N N . ILE A 1 130 ? 4.152 1.859 8.953 1 98.81 130 ILE A N 1
ATOM 982 C CA . ILE A 1 130 ? 4.809 2.42 7.781 1 98.81 130 ILE A CA 1
ATOM 983 C C . ILE A 1 130 ? 5.512 3.725 8.156 1 98.81 130 ILE A C 1
ATOM 985 O O . ILE A 1 130 ? 6.676 3.932 7.809 1 98.81 130 ILE A O 1
ATOM 989 N N . LEU A 1 131 ? 4.812 4.574 8.922 1 98.88 131 LEU A N 1
ATOM 990 C CA . LEU A 1 131 ? 5.355 5.875 9.297 1 98.88 131 LEU A CA 1
ATOM 991 C C . LEU A 1 131 ? 6.461 5.719 10.336 1 98.88 131 LEU A C 1
ATOM 993 O O . LEU A 1 131 ? 7.363 6.559 10.422 1 98.88 131 LEU A O 1
ATOM 997 N N . LEU A 1 132 ? 6.398 4.652 11.148 1 98.5 132 LEU A N 1
ATOM 998 C CA . LEU A 1 132 ? 7.473 4.324 12.078 1 98.5 132 LEU A CA 1
ATOM 999 C C . LEU A 1 132 ? 8.789 4.121 11.336 1 98.5 132 LEU A C 1
ATOM 1001 O O . LEU A 1 132 ? 9.82 4.66 11.742 1 98.5 132 LEU A O 1
ATOM 1005 N N . HIS A 1 133 ? 8.758 3.385 10.258 1 96.88 133 HIS A N 1
ATOM 1006 C CA . HIS A 1 133 ? 9.953 3.178 9.445 1 96.88 133 HIS A CA 1
ATOM 1007 C C . HIS A 1 133 ? 10.578 4.508 9.039 1 96.88 133 HIS A C 1
ATOM 1009 O O . HIS A 1 133 ? 11.805 4.637 9.008 1 96.88 133 HIS A O 1
ATOM 1015 N N . ASN A 1 134 ? 9.758 5.48 8.719 1 97.19 134 ASN A N 1
ATOM 1016 C CA . ASN A 1 134 ? 10.203 6.746 8.148 1 97.19 134 ASN A CA 1
ATOM 1017 C C . ASN A 1 134 ? 10.531 7.766 9.234 1 97.19 134 ASN A C 1
ATOM 1019 O O . ASN A 1 134 ? 10.812 8.93 8.938 1 97.19 134 ASN A O 1
ATOM 1023 N N . ASP A 1 135 ? 10.422 7.348 10.484 1 97.69 135 ASP A N 1
ATOM 1024 C CA . ASP A 1 135 ? 10.711 8.164 11.656 1 97.69 135 ASP A CA 1
ATOM 1025 C C . ASP A 1 135 ? 9.773 9.367 11.734 1 97.69 135 ASP A C 1
ATOM 1027 O O . ASP A 1 135 ? 10.195 10.469 12.094 1 97.69 135 ASP A O 1
ATOM 1031 N N . VAL A 1 136 ? 8.57 9.211 11.211 1 98.69 136 VAL A N 1
ATOM 1032 C CA . VAL A 1 136 ? 7.523 10.203 11.414 1 98.69 136 VAL A CA 1
ATOM 1033 C C . VAL A 1 136 ? 7.023 10.148 12.852 1 98.69 136 VAL A C 1
ATOM 1035 O O . VAL A 1 136 ? 6.84 9.07 13.414 1 98.69 136 VAL A O 1
ATOM 1038 N N . LYS A 1 137 ? 6.828 11.305 13.453 1 98.69 137 LYS A N 1
ATOM 1039 C CA . LYS A 1 137 ? 6.367 11.398 14.836 1 98.69 137 LYS A CA 1
ATOM 1040 C C . LYS A 1 137 ? 4.844 11.516 14.898 1 98.69 137 LYS A C 1
ATOM 1042 O O . LYS A 1 137 ? 4.305 12.617 14.945 1 98.69 137 LYS A O 1
ATOM 1047 N N . VAL A 1 138 ? 4.207 10.352 14.961 1 98.88 138 VAL A N 1
ATOM 1048 C CA . VAL A 1 138 ? 2.752 10.305 14.859 1 98.88 138 VAL A CA 1
ATOM 1049 C C . VAL A 1 138 ? 2.131 10.539 16.234 1 98.88 138 VAL A C 1
ATOM 1051 O O . VAL A 1 138 ? 2.512 9.883 17.219 1 98.88 138 VAL A O 1
ATOM 1054 N N . LEU A 1 139 ? 1.271 11.43 16.219 1 98.44 139 LEU A N 1
ATOM 1055 C CA . LEU A 1 139 ? 0.44 11.656 17.406 1 98.44 139 LEU A CA 1
ATOM 1056 C C . LEU A 1 139 ? -0.347 10.398 17.766 1 98.44 139 LEU A C 1
ATOM 1058 O O . LEU A 1 139 ? -0.961 9.773 16.891 1 98.44 139 LEU A O 1
ATOM 1062 N N . ASN A 1 140 ? -0.348 9.984 19.078 1 97.88 140 ASN A N 1
ATOM 1063 C CA . ASN A 1 140 ? -1.049 8.773 19.484 1 97.88 140 ASN A CA 1
ATOM 1064 C C . ASN A 1 140 ? -2.527 9.039 19.75 1 97.88 140 ASN A C 1
ATOM 1066 O O . ASN A 1 140 ? -3.389 8.266 19.328 1 97.88 140 ASN A O 1
ATOM 1070 N N . LYS A 1 141 ? -2.699 10.117 20.516 1 98 141 LYS A N 1
ATOM 1071 C CA . LYS A 1 141 ? -4.059 10.477 20.906 1 98 141 LYS A CA 1
ATOM 1072 C C . LYS A 1 141 ? -4.328 11.953 20.656 1 98 141 LYS A C 1
ATOM 1074 O O . LYS A 1 141 ? -3.434 12.789 20.797 1 98 141 LYS A O 1
ATOM 1079 N N . PRO A 1 142 ? -5.57 12.25 20.297 1 98.44 142 PRO A N 1
ATOM 1080 C CA . PRO A 1 142 ? -6.711 11.352 20.109 1 98.44 142 PRO A CA 1
ATOM 1081 C C . PRO A 1 142 ? -6.629 10.57 18.797 1 98.44 142 PRO A C 1
ATOM 1083 O O . PRO A 1 142 ? -5.848 10.922 17.906 1 98.44 142 PRO A O 1
ATOM 1086 N N . GLU A 1 143 ? -7.32 9.5 18.75 1 98.06 143 GLU A N 1
ATOM 1087 C CA . GLU A 1 143 ? -7.523 8.766 17.516 1 98.06 143 GLU A CA 1
ATOM 1088 C C . GLU A 1 143 ? -8.82 9.188 16.828 1 98.06 143 GLU A C 1
ATOM 1090 O O . GLU A 1 143 ? -9.82 9.469 17.5 1 98.06 143 GLU A O 1
ATOM 1095 N N . LEU A 1 144 ? -8.758 9.258 15.578 1 98.31 144 LEU A N 1
ATOM 1096 C CA . LEU A 1 144 ? -9.969 9.578 14.836 1 98.31 144 LEU A CA 1
ATOM 1097 C C . LEU A 1 144 ? -10.188 8.57 13.703 1 98.31 144 LEU A C 1
ATOM 1099 O O . LEU A 1 144 ? -9.633 8.727 12.617 1 98.31 144 LEU A O 1
ATOM 1103 N N . MET A 1 145 ? -10.977 7.562 13.914 1 98.44 145 MET A N 1
ATOM 1104 C CA . MET A 1 145 ? -11.406 6.5 13.016 1 98.44 145 MET A CA 1
ATOM 1105 C C . MET A 1 145 ? -12.922 6.516 12.844 1 98.44 145 MET A C 1
ATOM 1107 O O . MET A 1 145 ? -13.664 6.195 13.781 1 98.44 145 MET A O 1
ATOM 1111 N N . ILE A 1 146 ? -13.383 6.863 11.68 1 98 146 ILE A N 1
ATOM 1112 C CA . ILE A 1 146 ? -14.781 7.227 11.492 1 98 146 ILE A CA 1
ATOM 1113 C C . ILE A 1 146 ? -15.5 6.133 10.703 1 98 146 ILE A C 1
ATOM 1115 O O . ILE A 1 146 ? -15.305 5.996 9.492 1 98 146 ILE A O 1
ATOM 1119 N N . PRO A 1 147 ? -16.391 5.352 11.336 1 97 147 PRO A N 1
ATOM 1120 C CA . PRO A 1 147 ? -17.172 4.34 10.625 1 97 147 PRO A CA 1
ATOM 1121 C C . PRO A 1 147 ? -18.391 4.926 9.922 1 97 147 PRO A C 1
ATOM 1123 O O . PRO A 1 147 ? -18.891 5.984 10.32 1 97 147 PRO A O 1
ATOM 1126 N N . ARG A 1 148 ? -18.938 4.312 8.945 1 94.38 148 ARG A N 1
ATOM 1127 C CA . ARG A 1 148 ? -20.156 4.707 8.25 1 94.38 148 ARG A CA 1
ATOM 1128 C C . ARG A 1 148 ? -20.125 6.188 7.891 1 94.38 148 ARG A C 1
ATOM 1130 O O . ARG A 1 148 ? -21.047 6.934 8.234 1 94.38 148 ARG A O 1
ATOM 1137 N N . ALA A 1 149 ? -19.062 6.574 7.238 1 93.81 149 ALA A N 1
ATOM 1138 C CA . ALA A 1 149 ? -18.703 7.969 6.988 1 93.81 149 ALA A CA 1
ATOM 1139 C C . ALA A 1 149 ? -19.844 8.719 6.316 1 93.81 149 ALA A C 1
ATOM 1141 O O . ALA A 1 149 ? -20.031 9.914 6.543 1 93.81 149 ALA A O 1
ATOM 1142 N N . SER A 1 150 ? -20.656 8.047 5.512 1 91.62 150 SER A N 1
ATOM 1143 C CA . SER A 1 150 ? -21.719 8.68 4.738 1 91.62 150 SER A CA 1
ATOM 1144 C C . SER A 1 150 ? -22.719 9.375 5.648 1 91.62 150 SER A C 1
ATOM 1146 O O . SER A 1 150 ? -23.438 10.289 5.219 1 91.62 150 SER A O 1
ATOM 1148 N N . GLN A 1 151 ? -22.766 8.992 6.875 1 94.44 151 GLN A N 1
ATOM 1149 C CA . GLN A 1 151 ? -23.75 9.516 7.824 1 94.44 151 GLN A CA 1
ATOM 1150 C C . GLN A 1 151 ? -23.344 10.906 8.312 1 94.44 151 GLN A C 1
ATOM 1152 O O . GLN A 1 151 ? -24.172 11.617 8.898 1 94.44 151 GLN A O 1
ATOM 1157 N N . PHE A 1 152 ? -22.156 11.242 8.062 1 96.44 152 PHE A N 1
ATOM 1158 C CA . PHE A 1 152 ? -21.641 12.43 8.734 1 96.44 152 PHE A CA 1
ATOM 1159 C C . PHE A 1 152 ? -21.484 13.586 7.75 1 96.44 152 PHE A C 1
ATOM 1161 O O . PHE A 1 152 ? -21.203 14.719 8.148 1 96.44 152 PHE A O 1
ATOM 1168 N N . PHE A 1 153 ? -21.672 13.375 6.457 1 95.88 153 PHE A N 1
ATOM 1169 C CA . PHE A 1 153 ? -21.469 14.375 5.418 1 95.88 153 PHE A CA 1
ATOM 1170 C C . PHE A 1 153 ? -22.75 14.641 4.652 1 95.88 153 PHE A C 1
ATOM 1172 O O . PHE A 1 153 ? -23.547 13.727 4.426 1 95.88 153 PHE A O 1
ATOM 1179 N N . ASP A 1 154 ? -22.969 15.844 4.238 1 95.88 154 ASP A N 1
ATOM 1180 C CA . ASP A 1 154 ? -24.156 16.172 3.449 1 95.88 154 ASP A CA 1
ATOM 1181 C C . ASP A 1 154 ? -23.891 16.016 1.956 1 95.88 154 ASP A C 1
ATOM 1183 O O . ASP A 1 154 ? -22.844 15.492 1.562 1 95.88 154 ASP A O 1
ATOM 1187 N N . GLU A 1 155 ? -24.766 16.406 1.076 1 92.38 155 GLU A N 1
ATOM 1188 C CA . GLU A 1 155 ? -24.703 16.172 -0.362 1 92.38 155 GLU A CA 1
ATOM 1189 C C . GLU A 1 155 ? -23.578 16.969 -1.011 1 92.38 155 GLU A C 1
ATOM 1191 O O . GLU A 1 155 ? -23.078 16.594 -2.08 1 92.38 155 GLU A O 1
ATOM 1196 N N . GLU A 1 156 ? -23.172 18.031 -0.29 1 93.38 156 GLU A N 1
ATOM 1197 C CA . GLU A 1 156 ? -22.094 18.859 -0.814 1 93.38 156 GLU A CA 1
ATOM 1198 C C . GLU A 1 156 ? -20.734 18.422 -0.269 1 93.38 156 GLU A C 1
ATOM 1200 O O . GLU A 1 156 ? -19.703 19.016 -0.602 1 93.38 156 GLU A O 1
ATOM 1205 N N . GLY A 1 157 ? -20.719 17.344 0.562 1 93.69 157 GLY A N 1
ATOM 1206 C CA . GLY A 1 157 ? -19.484 16.828 1.11 1 93.69 157 GLY A CA 1
ATOM 1207 C C . GLY A 1 157 ? -19.031 17.547 2.365 1 93.69 157 GLY A C 1
ATOM 1208 O O . GLY A 1 157 ? -17.859 17.453 2.762 1 93.69 157 GLY A O 1
ATOM 1209 N N . ARG A 1 158 ? -19.984 18.297 2.934 1 96.56 158 ARG A N 1
ATOM 1210 C CA . ARG A 1 158 ? -19.625 19.016 4.152 1 96.56 158 ARG A CA 1
ATOM 1211 C C . ARG A 1 158 ? -19.859 18.141 5.387 1 96.56 158 ARG A C 1
ATOM 1213 O O . ARG A 1 158 ? -20.875 17.453 5.484 1 96.56 158 ARG A O 1
ATOM 1220 N N . LEU A 1 159 ? -18.875 18.188 6.273 1 9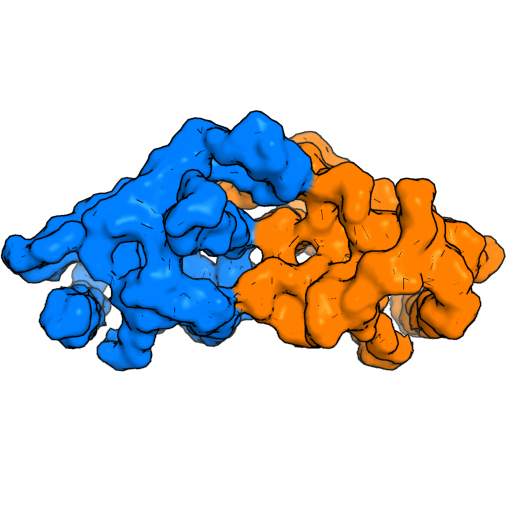7.75 159 LEU A N 1
ATOM 1221 C CA . LEU A 1 159 ? -19.031 17.516 7.562 1 97.75 159 LEU A CA 1
ATOM 1222 C C . LEU A 1 159 ? -20.047 18.25 8.43 1 97.75 159 LEU A C 1
ATOM 1224 O O . LEU A 1 159 ? -19.797 19.375 8.867 1 97.75 159 LEU A O 1
ATOM 1228 N N . VAL A 1 160 ? -21.172 17.594 8.781 1 97.12 160 VAL A N 1
ATOM 1229 C CA . VAL A 1 160 ? -22.266 18.328 9.414 1 97.12 160 VAL A CA 1
ATOM 1230 C C . VAL A 1 160 ? -22.5 17.797 10.828 1 97.12 160 VAL A C 1
ATOM 1232 O O . VAL A 1 160 ? -23.188 18.438 11.625 1 97.12 160 VAL A O 1
ATOM 1235 N N . ASP A 1 161 ? -21.969 16.688 11.164 1 97.56 161 ASP A N 1
ATOM 1236 C CA . ASP A 1 161 ? -22.109 16.141 12.508 1 97.56 161 ASP A CA 1
ATOM 1237 C C . ASP A 1 161 ? -21.266 16.938 13.508 1 97.56 161 ASP A C 1
ATOM 1239 O O . ASP A 1 161 ? -20.047 16.938 13.438 1 97.56 161 ASP A O 1
ATOM 1243 N N . GLU A 1 162 ? -21.938 17.547 14.461 1 97.69 162 GLU A N 1
ATOM 1244 C CA . GLU A 1 162 ? -21.266 18.469 15.367 1 97.69 162 GLU A CA 1
ATOM 1245 C C . GLU A 1 162 ? -20.312 17.719 16.312 1 97.69 162 GLU A C 1
ATOM 1247 O O . GLU A 1 162 ? -19.266 18.25 16.688 1 97.69 162 GLU A O 1
ATOM 1252 N N . GLU A 1 163 ? -20.672 16.547 16.703 1 98 163 GLU A N 1
ATOM 1253 C CA . GLU A 1 163 ? -19.781 15.773 17.562 1 98 163 GLU A CA 1
ATOM 1254 C C . GLU A 1 163 ? -18.484 15.43 16.844 1 98 163 GLU A C 1
ATOM 1256 O O . GLU A 1 163 ? -17.406 15.57 17.406 1 98 163 GLU A O 1
ATOM 1261 N N . LEU A 1 164 ? -18.609 14.969 15.672 1 98.06 164 LEU A N 1
ATOM 1262 C CA . LEU A 1 164 ? -17.422 14.633 14.898 1 98.06 164 LEU A CA 1
ATOM 1263 C C . LEU A 1 164 ? -16.594 15.883 14.609 1 98.06 164 LEU A C 1
ATOM 1265 O O . LEU A 1 164 ? -15.367 15.836 14.609 1 98.06 164 LEU A O 1
ATOM 1269 N N . ARG A 1 165 ? -17.25 17.016 14.336 1 98.56 165 ARG A N 1
ATOM 1270 C CA . ARG A 1 165 ? -16.531 18.281 14.156 1 98.56 165 ARG A CA 1
ATOM 1271 C C . ARG A 1 165 ? -15.711 18.625 15.391 1 98.56 165 ARG A C 1
ATOM 1273 O O . ARG A 1 165 ? -14.562 19.062 15.281 1 98.56 165 ARG A O 1
ATOM 1280 N N . GLU A 1 166 ? -16.297 18.391 16.5 1 98.62 166 GLU A N 1
ATOM 1281 C CA . GLU A 1 166 ? -15.578 18.656 17.75 1 98.62 166 GLU A CA 1
ATOM 1282 C C . GLU A 1 166 ? -14.383 17.719 17.922 1 98.62 166 GLU A C 1
ATOM 1284 O O . GLU A 1 166 ? -13.312 18.156 18.359 1 98.62 166 GLU A O 1
ATOM 1289 N N . ARG A 1 167 ? -14.539 16.484 17.656 1 98.69 167 ARG A N 1
ATOM 1290 C CA . ARG A 1 167 ? -13.438 15.523 17.734 1 98.69 167 ARG A CA 1
ATOM 1291 C C . ARG A 1 167 ? -12.312 15.891 16.781 1 98.69 167 ARG A C 1
ATOM 1293 O O . ARG A 1 167 ? -11.133 15.711 17.094 1 98.69 167 ARG A O 1
ATOM 1300 N N . LEU A 1 168 ? -12.688 16.328 15.617 1 98.81 168 LEU A N 1
ATOM 1301 C CA . LEU A 1 168 ? -11.688 16.781 14.648 1 98.81 168 LEU A CA 1
ATOM 1302 C C . LEU A 1 168 ? -10.938 18 15.172 1 98.81 168 LEU A C 1
ATOM 1304 O O . LEU A 1 168 ? -9.711 18.078 15.047 1 98.81 168 LEU A O 1
ATOM 1308 N N . ARG A 1 169 ? -11.648 19 15.797 1 98.75 169 ARG A N 1
ATOM 1309 C CA . ARG A 1 169 ? -10.992 20.141 16.422 1 98.75 169 ARG A CA 1
ATOM 1310 C C . ARG A 1 169 ? -9.992 19.688 17.484 1 98.75 169 ARG A C 1
ATOM 1312 O O . ARG A 1 169 ? -8.875 20.203 17.547 1 98.75 169 ARG A O 1
ATOM 1319 N N . ASP A 1 170 ? -10.43 18.703 18.203 1 98.88 170 ASP A N 1
ATOM 1320 C CA . ASP A 1 170 ? -9.562 18.172 19.25 1 98.88 170 ASP A CA 1
ATOM 1321 C C . ASP A 1 170 ? -8.281 17.594 18.656 1 98.88 170 ASP A C 1
ATOM 1323 O O . ASP A 1 170 ? -7.191 17.781 19.203 1 98.88 170 ASP A O 1
ATOM 1327 N N . LEU A 1 171 ? -8.422 16.875 17.625 1 98.88 171 LEU A N 1
ATOM 1328 C CA . LEU A 1 171 ? -7.258 16.297 16.953 1 98.88 171 LEU A CA 1
ATOM 1329 C C . LEU A 1 171 ? -6.316 17.391 16.453 1 98.88 171 LEU A C 1
ATOM 1331 O O . LEU A 1 171 ? -5.098 17.281 16.609 1 98.88 171 LEU A O 1
ATOM 1335 N N . LEU A 1 172 ? -6.852 18.422 15.836 1 98.88 172 LEU A N 1
ATOM 1336 C CA . LEU A 1 172 ? -6.047 19.5 15.289 1 98.88 172 LEU A CA 1
ATOM 1337 C C . LEU A 1 172 ? -5.332 20.266 16.406 1 98.88 172 LEU A C 1
ATOM 1339 O O . LEU A 1 172 ? -4.16 20.625 16.25 1 98.88 172 LEU A O 1
ATOM 1343 N N . ASP A 1 173 ? -6.027 20.484 17.484 1 98.81 173 ASP A N 1
ATOM 1344 C CA . ASP A 1 173 ? -5.398 21.125 18.641 1 98.81 173 ASP A CA 1
ATOM 1345 C C . ASP A 1 173 ? -4.254 20.281 19.188 1 98.81 173 ASP A C 1
ATOM 1347 O O . ASP A 1 173 ? -3.182 20.797 19.5 1 98.81 173 ASP A O 1
ATOM 1351 N N . ALA A 1 174 ? -4.488 19.031 19.266 1 98.81 174 ALA A N 1
ATOM 1352 C CA . ALA A 1 174 ? -3.455 18.109 19.75 1 98.81 174 ALA A CA 1
ATOM 1353 C C . ALA A 1 174 ? -2.26 18.094 18.797 1 98.81 174 ALA A C 1
ATOM 1355 O O . ALA A 1 174 ? -1.11 18.031 19.234 1 98.81 174 ALA A O 1
ATOM 1356 N N . LEU A 1 175 ? -2.574 18.078 17.5 1 98.75 175 LEU A N 1
ATOM 1357 C CA . LEU A 1 175 ? -1.49 18.125 16.531 1 98.75 175 LEU A CA 1
ATOM 1358 C C . LEU A 1 175 ? -0.667 19.391 16.688 1 98.75 175 LEU A C 1
ATOM 1360 O O . LEU A 1 175 ? 0.562 19.359 16.594 1 98.75 175 LEU A O 1
ATOM 1364 N N . TYR A 1 176 ? -1.331 20.516 16.891 1 98.44 176 TYR A N 1
ATOM 1365 C CA . TYR A 1 176 ? -0.64 21.781 17.125 1 98.44 176 TYR A CA 1
ATOM 1366 C C . TYR A 1 176 ? 0.322 21.656 18.297 1 98.44 176 TYR A C 1
ATOM 1368 O O . TYR A 1 176 ? 1.508 21.984 18.172 1 98.44 176 TYR A O 1
ATOM 1376 N N . GLU A 1 177 ? -0.154 21.188 19.422 1 98.06 177 GLU A N 1
ATOM 1377 C CA . GLU A 1 177 ? 0.674 21.031 20.609 1 98.06 177 GLU A CA 1
ATOM 1378 C C . GLU A 1 177 ? 1.804 20.031 20.375 1 98.06 177 GLU A C 1
ATOM 1380 O O . GLU A 1 177 ? 2.934 20.25 20.828 1 98.06 177 GLU A O 1
ATOM 1385 N N . TRP A 1 178 ? 1.445 18.938 19.719 1 98.12 178 TRP A N 1
ATOM 1386 C CA . TRP A 1 178 ? 2.424 17.906 19.375 1 98.12 178 TRP A CA 1
ATOM 1387 C C . TRP A 1 178 ? 3.574 18.5 18.562 1 98.12 178 TRP A C 1
ATOM 1389 O O . TRP A 1 178 ? 4.742 18.234 18.859 1 98.12 178 TRP A O 1
ATOM 1399 N N . THR A 1 179 ? 3.225 19.281 17.594 1 98.19 179 THR A N 1
ATOM 1400 C CA . THR A 1 179 ? 4.199 19.875 16.703 1 98.19 179 THR A CA 1
ATOM 1401 C C . THR A 1 179 ? 5.133 20.812 17.453 1 98.19 179 THR A C 1
ATOM 1403 O O . THR A 1 179 ? 6.332 20.875 17.188 1 98.19 179 THR A O 1
ATOM 1406 N N . LEU A 1 180 ? 4.645 21.562 18.438 1 97.06 180 LEU A N 1
ATOM 1407 C CA . LEU A 1 180 ? 5.434 22.5 19.234 1 97.06 180 LEU A CA 1
ATOM 1408 C C . LEU A 1 180 ? 6.523 21.766 20 1 97.06 180 LEU A C 1
ATOM 1410 O O . LEU A 1 180 ? 7.59 22.328 20.266 1 97.06 180 LEU A O 1
ATOM 1414 N N . LEU A 1 181 ? 6.238 20.516 20.328 1 95.81 181 LEU A N 1
ATOM 1415 C CA . LEU A 1 181 ? 7.207 19.734 21.094 1 95.81 181 LEU A CA 1
ATOM 1416 C C . LEU A 1 181 ? 8.469 19.484 20.281 1 95.81 181 LEU A C 1
ATOM 1418 O O . LEU A 1 181 ? 9.547 19.266 20.828 1 95.81 181 LEU A O 1
ATOM 1422 N N . PHE A 1 182 ? 8.398 19.5 18.984 1 93.69 182 PHE A N 1
ATOM 1423 C CA . PHE A 1 182 ? 9.523 19.156 18.125 1 93.69 182 PHE A CA 1
ATOM 1424 C C . PHE A 1 182 ? 10.18 20.406 17.562 1 93.69 182 PHE A C 1
ATOM 1426 O O . PHE A 1 182 ? 11.211 20.328 16.891 1 93.69 182 PHE A O 1
ATOM 1433 N N . ARG A 1 183 ? 9.664 21.578 17.547 1 80.44 183 ARG A N 1
ATOM 1434 C CA . ARG A 1 183 ? 10.266 22.828 17.109 1 80.44 183 ARG A CA 1
ATOM 1435 C C . ARG A 1 183 ? 11.406 23.25 18.031 1 80.44 183 ARG A C 1
ATOM 1437 O O . ARG A 1 183 ? 12.352 23.906 17.594 1 80.44 183 ARG A O 1
ATOM 1444 N N . HIS A 1 184 ? 11.258 23.047 19.375 1 60.5 184 HIS A N 1
ATOM 1445 C CA . HIS A 1 184 ? 12.289 23.531 20.281 1 60.5 184 HIS A CA 1
ATOM 1446 C C . HIS A 1 184 ? 13.492 22.594 20.312 1 60.5 184 HIS A C 1
ATOM 1448 O O . HIS A 1 184 ? 14.43 22.797 21.078 1 60.5 184 HIS A O 1
ATOM 1454 N N . ARG A 1 185 ? 13.438 21.547 19.438 1 46.09 185 ARG A N 1
ATOM 1455 C CA . ARG A 1 185 ? 14.711 20.828 19.453 1 46.09 185 ARG A CA 1
ATOM 1456 C C . ARG A 1 185 ? 15.617 21.297 18.312 1 46.09 185 ARG A C 1
ATOM 1458 O O . ARG A 1 185 ? 15.141 21.688 17.25 1 46.09 185 ARG A O 1
ATOM 1465 N N . MET B 1 1 ? -1.329 -27.094 -14.422 1 97.25 1 MET B N 1
ATOM 1466 C CA . MET B 1 1 ? -1.753 -26.016 -13.523 1 97.25 1 MET B CA 1
ATOM 1467 C C . MET B 1 1 ? -1.212 -24.672 -13.992 1 97.25 1 MET B C 1
ATOM 1469 O O . MET B 1 1 ? -0.013 -24.531 -14.242 1 97.25 1 MET B O 1
ATOM 1473 N N . GLN B 1 2 ? -2.057 -23.688 -14.195 1 98.5 2 GLN B N 1
ATOM 1474 C CA . GLN B 1 2 ? -1.666 -22.344 -14.617 1 98.5 2 GLN B CA 1
ATOM 1475 C C . GLN B 1 2 ? -1.54 -21.406 -13.422 1 98.5 2 GLN B C 1
ATOM 1477 O O . GLN B 1 2 ? -2.5 -21.219 -12.672 1 98.5 2 GLN B O 1
ATOM 1482 N N . VAL B 1 3 ? -0.333 -20.828 -13.289 1 98.88 3 VAL B N 1
ATOM 1483 C CA . VAL B 1 3 ? -0.068 -19.922 -12.172 1 98.88 3 VAL B CA 1
ATOM 1484 C C . VAL B 1 3 ? 0.258 -18.531 -12.711 1 98.88 3 VAL B C 1
ATOM 1486 O O . VAL B 1 3 ? 1.083 -18.375 -13.609 1 98.88 3 VAL B O 1
ATOM 1489 N N . LEU B 1 4 ? -0.451 -17.562 -12.266 1 98.94 4 LEU B N 1
ATOM 1490 C CA . LEU B 1 4 ? -0.084 -16.172 -12.547 1 98.94 4 LEU B CA 1
ATOM 1491 C C . LEU B 1 4 ? 0.809 -15.617 -11.438 1 98.94 4 LEU B C 1
ATOM 1493 O O . LEU B 1 4 ? 0.472 -15.703 -10.258 1 98.94 4 LEU B O 1
ATOM 1497 N N . ALA B 1 5 ? 1.919 -15.094 -11.844 1 98.94 5 ALA B N 1
ATOM 1498 C CA . ALA B 1 5 ? 2.877 -14.523 -10.906 1 98.94 5 ALA B CA 1
ATOM 1499 C C . ALA B 1 5 ? 3.068 -13.031 -11.148 1 98.94 5 ALA B C 1
ATOM 1501 O O . ALA B 1 5 ? 3.008 -12.57 -12.297 1 98.94 5 ALA B O 1
ATOM 1502 N N . PHE B 1 6 ? 3.25 -12.273 -10.102 1 98.94 6 PHE B N 1
ATOM 1503 C CA . PHE B 1 6 ? 3.6 -10.867 -10.258 1 98.94 6 PHE B CA 1
ATOM 1504 C C . PHE B 1 6 ? 4.395 -10.367 -9.055 1 98.94 6 PHE B C 1
ATOM 1506 O O . PHE B 1 6 ? 4.281 -10.922 -7.957 1 98.94 6 PHE B O 1
ATOM 1513 N N . ALA B 1 7 ? 5.246 -9.383 -9.289 1 98.88 7 ALA B N 1
ATOM 1514 C CA . ALA B 1 7 ? 6.133 -8.805 -8.289 1 98.88 7 ALA B CA 1
ATOM 1515 C C . ALA B 1 7 ? 5.77 -7.352 -8.008 1 98.88 7 ALA B C 1
ATOM 1517 O O . ALA B 1 7 ? 5.434 -6.602 -8.922 1 98.88 7 ALA B O 1
ATOM 1518 N N . GLY B 1 8 ? 5.906 -6.938 -6.75 1 98.69 8 GLY B N 1
ATOM 1519 C CA . GLY B 1 8 ? 5.574 -5.582 -6.336 1 98.69 8 GLY B CA 1
ATOM 1520 C C . GLY B 1 8 ? 6.699 -4.594 -6.574 1 98.69 8 GLY B C 1
ATOM 1521 O O . GLY B 1 8 ? 6.723 -3.52 -5.969 1 98.69 8 GLY B O 1
ATOM 1522 N N . SER B 1 9 ? 7.688 -4.922 -7.363 1 98.19 9 SER B N 1
ATOM 1523 C CA . SER B 1 9 ? 8.781 -4.027 -7.711 1 98.19 9 SER B CA 1
ATOM 1524 C C . SER B 1 9 ? 8.867 -3.814 -9.219 1 98.19 9 SER B C 1
ATOM 1526 O O . SER B 1 9 ? 8.75 -4.766 -9.992 1 98.19 9 SER B O 1
ATOM 1528 N N . LEU B 1 10 ? 9.148 -2.572 -9.641 1 98.19 10 LEU B N 1
ATOM 1529 C CA . LEU B 1 10 ? 9.062 -2.24 -11.062 1 98.19 10 LEU B CA 1
ATOM 1530 C C . LEU B 1 10 ? 10.453 -2.053 -11.656 1 98.19 10 LEU B C 1
ATOM 1532 O O . LEU B 1 10 ? 10.609 -2.018 -12.883 1 98.19 10 LEU B O 1
ATOM 1536 N N . ARG B 1 11 ? 11.461 -1.889 -10.82 1 96.94 11 ARG B N 1
ATOM 1537 C CA . ARG B 1 11 ? 12.789 -1.607 -11.352 1 96.94 11 ARG B CA 1
ATOM 1538 C C . ARG B 1 11 ? 13.289 -2.768 -12.211 1 96.94 11 ARG B C 1
ATOM 1540 O O . ARG B 1 11 ? 12.953 -3.926 -11.953 1 96.94 11 ARG B O 1
ATOM 1547 N N . GLN B 1 12 ? 14.102 -2.512 -13.125 1 95.19 12 GLN B N 1
ATOM 1548 C CA . GLN B 1 12 ? 14.609 -3.484 -14.086 1 95.19 12 GLN B CA 1
ATOM 1549 C C . GLN B 1 12 ? 15.336 -4.625 -13.383 1 95.19 12 GLN B C 1
ATOM 1551 O O . GLN B 1 12 ? 15.188 -5.789 -13.758 1 95.19 12 GLN B O 1
ATOM 1556 N N . HIS B 1 13 ? 16.156 -4.363 -12.391 1 95.19 13 HIS B N 1
ATOM 1557 C CA . HIS B 1 13 ? 16.953 -5.363 -11.711 1 95.19 13 HIS B CA 1
ATOM 1558 C C . HIS B 1 13 ? 16.328 -5.773 -10.383 1 95.19 13 HIS B C 1
ATOM 1560 O O . HIS B 1 13 ? 17.016 -5.887 -9.367 1 95.19 13 HIS B O 1
ATOM 1566 N N . SER B 1 14 ? 15.047 -5.879 -10.445 1 96.75 14 SER B N 1
ATOM 1567 C CA . SER B 1 14 ? 14.273 -6.324 -9.281 1 96.75 14 SER B CA 1
ATOM 1568 C C . SER B 1 14 ? 14.648 -7.75 -8.891 1 96.75 14 SER B C 1
ATOM 1570 O O . SER B 1 14 ? 14.531 -8.672 -9.695 1 96.75 14 SER B O 1
ATOM 1572 N N . TYR B 1 15 ? 15.039 -7.945 -7.609 1 97.38 15 TYR B N 1
ATOM 1573 C CA . TYR B 1 15 ? 15.297 -9.281 -7.09 1 97.38 15 TYR B CA 1
ATOM 1574 C C . TYR B 1 15 ? 14.008 -10.094 -7.008 1 97.38 15 TYR B C 1
ATOM 1576 O O . TYR B 1 15 ? 14.031 -11.32 -7.133 1 97.38 15 TYR B O 1
ATOM 1584 N N . ASN B 1 16 ? 12.914 -9.438 -6.809 1 98.44 16 ASN B N 1
ATOM 1585 C CA . ASN B 1 16 ? 11.633 -10.133 -6.715 1 98.44 16 ASN B CA 1
ATOM 1586 C C . ASN B 1 16 ? 11.172 -10.641 -8.078 1 98.44 16 ASN B C 1
ATOM 1588 O O . ASN B 1 16 ? 10.633 -11.742 -8.18 1 98.44 16 ASN B O 1
ATOM 1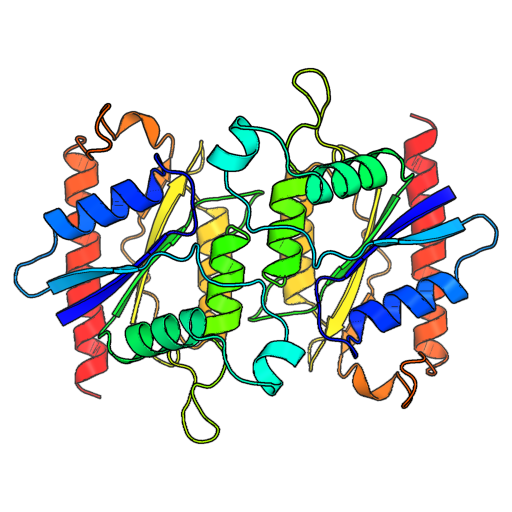592 N N . ARG B 1 17 ? 11.398 -9.883 -9.125 1 98.06 17 ARG B N 1
ATOM 1593 C CA . ARG B 1 17 ? 11.133 -10.391 -10.461 1 98.06 17 ARG B CA 1
ATOM 1594 C C . ARG B 1 17 ? 12.102 -11.516 -10.828 1 98.06 17 ARG B C 1
ATOM 1596 O O . ARG B 1 17 ? 11.727 -12.477 -11.484 1 98.06 17 ARG B O 1
ATOM 1603 N N . ALA B 1 18 ? 13.336 -11.344 -10.414 1 98.06 18 ALA B N 1
ATOM 1604 C CA . ALA B 1 18 ? 14.328 -12.391 -10.641 1 98.06 18 ALA B CA 1
ATOM 1605 C C . ALA B 1 18 ? 13.914 -13.688 -9.953 1 98.06 18 ALA B C 1
ATOM 1607 O O . ALA B 1 18 ? 14.094 -14.781 -10.508 1 98.06 18 ALA B O 1
ATOM 1608 N N . LEU B 1 19 ? 13.406 -13.578 -8.75 1 98.25 19 LEU B N 1
ATOM 1609 C CA . LEU B 1 19 ? 12.898 -14.734 -8.016 1 98.25 19 LEU B CA 1
ATOM 1610 C C . LEU B 1 19 ? 11.781 -15.414 -8.797 1 98.25 19 LEU B C 1
ATOM 1612 O O . LEU B 1 19 ? 11.719 -16.641 -8.852 1 98.25 19 LEU B O 1
ATOM 1616 N N . LEU B 1 20 ? 10.898 -14.648 -9.383 1 98.81 20 LEU B N 1
ATOM 1617 C CA . LEU B 1 20 ? 9.805 -15.211 -10.172 1 98.81 20 LEU B CA 1
ATOM 1618 C C . LEU B 1 20 ? 10.336 -15.883 -11.43 1 98.81 20 LEU B C 1
ATOM 1620 O O . LEU B 1 20 ? 9.82 -16.922 -11.844 1 98.81 20 LEU B O 1
ATOM 1624 N N . ARG B 1 21 ? 11.336 -15.289 -12.062 1 98.56 21 ARG B N 1
ATOM 1625 C CA . ARG B 1 21 ? 11.961 -15.945 -13.211 1 98.56 21 ARG B CA 1
ATOM 1626 C C . ARG B 1 21 ? 12.547 -17.297 -12.812 1 98.56 21 ARG B C 1
ATOM 1628 O O . ARG B 1 21 ? 12.43 -18.266 -13.555 1 98.56 21 ARG B O 1
ATOM 1635 N N . ALA B 1 22 ? 13.211 -17.297 -11.664 1 98.69 22 ALA B N 1
ATOM 1636 C CA . ALA B 1 22 ? 13.727 -18.562 -11.141 1 98.69 22 ALA B CA 1
ATOM 1637 C C . ALA B 1 22 ? 12.594 -19.562 -10.906 1 98.69 22 ALA B C 1
ATOM 1639 O O . ALA B 1 22 ? 12.75 -20.75 -11.148 1 98.69 22 ALA B O 1
ATOM 1640 N N . ALA B 1 23 ? 11.477 -19.078 -10.383 1 98.88 23 ALA B N 1
ATOM 1641 C CA . ALA B 1 23 ? 10.32 -19.938 -10.172 1 98.88 23 ALA B CA 1
ATOM 1642 C C . ALA B 1 23 ? 9.852 -20.578 -11.477 1 98.88 23 ALA B C 1
ATOM 1644 O O . ALA B 1 23 ? 9.484 -21.75 -11.508 1 98.88 23 ALA B O 1
ATOM 1645 N N . VAL B 1 24 ? 9.844 -19.781 -12.57 1 98.88 24 VAL B N 1
ATOM 1646 C CA . VAL B 1 24 ? 9.484 -20.297 -13.883 1 98.88 24 VAL B CA 1
ATOM 1647 C C . VAL B 1 24 ? 10.422 -21.438 -14.266 1 98.88 24 VAL B C 1
ATOM 1649 O O . VAL B 1 24 ? 9.977 -22.5 -14.719 1 98.88 24 VAL B O 1
ATOM 1652 N N . GLU B 1 25 ? 11.703 -21.266 -14.016 1 98.31 25 GLU B N 1
ATOM 1653 C CA . GLU B 1 25 ? 12.719 -22.266 -14.344 1 98.31 25 GLU B CA 1
ATOM 1654 C C . GLU B 1 25 ? 12.539 -23.531 -13.523 1 98.31 25 GLU B C 1
ATOM 1656 O O . GLU B 1 25 ? 12.773 -24.641 -14.016 1 98.31 25 GLU B O 1
ATOM 1661 N N . LEU B 1 26 ? 12.133 -23.359 -12.336 1 98.56 26 LEU B N 1
ATOM 1662 C CA . LEU B 1 26 ? 12.164 -24.469 -11.375 1 98.56 26 LEU B CA 1
ATOM 1663 C C . LEU B 1 26 ? 10.789 -25.109 -11.242 1 98.56 26 LEU B C 1
ATOM 1665 O O . LEU B 1 26 ? 10.625 -26.078 -10.492 1 98.56 26 LEU B O 1
ATOM 1669 N N . ALA B 1 27 ? 9.828 -24.562 -11.914 1 98.62 27 ALA B N 1
ATOM 1670 C CA . ALA B 1 27 ? 8.461 -25.062 -11.805 1 98.62 27 ALA B CA 1
ATOM 1671 C C . ALA B 1 27 ? 8.398 -26.562 -12.102 1 98.62 27 ALA B C 1
ATOM 1673 O O . ALA B 1 27 ? 9.047 -27.047 -13.031 1 98.62 27 ALA B O 1
ATOM 1674 N N . PRO B 1 28 ? 7.637 -27.328 -11.266 1 97.75 28 PRO B N 1
ATOM 1675 C CA . PRO B 1 28 ? 7.43 -28.734 -11.633 1 97.75 28 PRO B CA 1
ATOM 1676 C C . PRO B 1 28 ? 6.715 -28.891 -12.977 1 97.75 28 PRO B C 1
ATOM 1678 O O . PRO B 1 28 ? 6.098 -27.938 -13.461 1 97.75 28 PRO B O 1
ATOM 1681 N N . ALA B 1 29 ? 6.766 -30.016 -13.57 1 97.25 29 ALA B N 1
ATOM 1682 C CA . ALA B 1 29 ? 6.297 -30.281 -14.93 1 97.25 29 ALA B CA 1
ATOM 1683 C C . ALA B 1 29 ? 4.812 -29.953 -15.07 1 97.25 29 ALA B C 1
ATOM 1685 O O . ALA B 1 29 ? 4.355 -29.547 -16.141 1 97.25 29 ALA B O 1
ATOM 1686 N N . GLN B 1 30 ? 4.031 -30.078 -14 1 97.06 30 GLN B N 1
ATOM 1687 C CA . GLN B 1 30 ? 2.58 -29.906 -14.039 1 97.06 30 GLN B CA 1
ATOM 1688 C C . GLN B 1 30 ? 2.186 -28.453 -13.852 1 97.06 30 GLN B C 1
ATOM 1690 O O . GLN B 1 30 ? 0.997 -28.125 -13.812 1 97.06 30 GLN B O 1
ATOM 1695 N N . MET B 1 31 ? 3.215 -27.562 -13.766 1 98.38 31 MET B N 1
ATOM 1696 C CA . MET B 1 31 ? 2.949 -26.172 -13.445 1 98.38 31 MET B CA 1
ATOM 1697 C C . MET B 1 31 ? 3.549 -25.25 -14.5 1 98.38 31 MET B C 1
ATOM 1699 O O . MET B 1 31 ? 4.715 -25.391 -14.867 1 98.38 31 MET B O 1
ATOM 1703 N N . GLN B 1 32 ? 2.715 -24.359 -15.016 1 98.75 32 GLN B N 1
ATOM 1704 C CA . GLN B 1 32 ? 3.166 -23.281 -15.891 1 98.75 32 GLN B CA 1
ATOM 1705 C C . GLN B 1 32 ? 2.951 -21.922 -15.234 1 98.75 32 GLN B C 1
ATOM 1707 O O . GLN B 1 32 ? 1.834 -21.594 -14.828 1 98.75 32 GLN B O 1
ATOM 1712 N N . ILE B 1 33 ? 4.023 -21.188 -15.109 1 98.94 33 ILE B N 1
ATOM 1713 C CA . ILE B 1 33 ? 3.977 -19.891 -14.43 1 98.94 33 ILE B CA 1
ATOM 1714 C C . ILE B 1 33 ? 4.102 -18.766 -15.461 1 98.94 33 ILE B C 1
ATOM 1716 O O . ILE B 1 33 ? 5.012 -18.781 -16.297 1 98.94 33 ILE B O 1
ATOM 1720 N N . HIS B 1 34 ? 3.195 -17.844 -15.453 1 98.81 34 HIS B N 1
ATOM 1721 C CA . HIS B 1 34 ? 3.232 -16.625 -16.25 1 98.81 34 HIS B CA 1
ATOM 1722 C C . HIS B 1 34 ? 3.426 -15.391 -15.383 1 98.81 34 HIS B C 1
ATOM 1724 O O . HIS B 1 34 ? 2.676 -15.18 -14.422 1 98.81 34 HIS B O 1
ATOM 1730 N N . ILE B 1 35 ? 4.41 -14.617 -15.742 1 98.88 35 ILE B N 1
ATOM 1731 C CA . ILE B 1 35 ? 4.695 -13.422 -14.961 1 98.88 35 ILE B CA 1
ATOM 1732 C C . ILE B 1 35 ? 3.967 -12.227 -15.562 1 98.88 35 ILE B C 1
ATOM 1734 O O . ILE B 1 35 ? 4.102 -11.945 -16.75 1 98.88 35 ILE B O 1
ATOM 1738 N N . PHE B 1 36 ? 3.17 -11.547 -14.805 1 98.88 36 PHE B N 1
ATOM 1739 C CA . PHE B 1 36 ? 2.422 -10.375 -15.234 1 98.88 36 PHE B CA 1
ATOM 1740 C C . PHE B 1 36 ? 3.168 -9.094 -14.867 1 98.88 36 PHE B C 1
ATOM 1742 O O . PHE B 1 36 ? 3.73 -8.984 -13.773 1 98.88 36 PHE B O 1
ATOM 1749 N N . ASP B 1 37 ? 3.217 -8.133 -15.734 1 98.69 37 ASP B N 1
ATOM 1750 C CA . ASP B 1 37 ? 3.809 -6.82 -15.508 1 98.69 37 ASP B CA 1
ATOM 1751 C C . ASP B 1 37 ? 2.791 -5.852 -14.914 1 98.69 37 ASP B C 1
ATOM 1753 O O . ASP B 1 37 ? 1.768 -5.555 -15.531 1 98.69 37 ASP B O 1
ATOM 1757 N N . LEU B 1 38 ? 3.102 -5.293 -13.75 1 98.81 38 LEU B N 1
ATOM 1758 C CA . LEU B 1 38 ? 2.152 -4.438 -13.047 1 98.81 38 LEU B CA 1
ATOM 1759 C C . LEU B 1 38 ? 2.275 -2.992 -13.508 1 98.81 38 LEU B C 1
ATOM 1761 O O . LEU B 1 38 ? 1.43 -2.156 -13.18 1 98.81 38 LEU B O 1
ATOM 1765 N N . SER B 1 39 ? 3.273 -2.65 -14.281 1 98.38 39 SER B N 1
ATOM 1766 C CA . SER B 1 39 ? 3.672 -1.273 -14.555 1 98.38 39 SER B CA 1
ATOM 1767 C C . SER B 1 39 ? 2.568 -0.511 -15.281 1 98.38 39 SER B C 1
ATOM 1769 O O . SER B 1 39 ? 2.422 0.7 -15.102 1 98.38 39 SER B O 1
ATOM 1771 N N . PRO B 1 40 ? 1.707 -1.165 -16.062 1 98.44 40 PRO B N 1
ATOM 1772 C CA . PRO B 1 40 ? 0.706 -0.387 -16.797 1 98.44 40 PRO B CA 1
ATOM 1773 C C . PRO B 1 40 ? -0.519 -0.054 -15.938 1 98.44 40 PRO B C 1
ATOM 1775 O O . PRO B 1 40 ? -1.408 0.673 -16.391 1 98.44 40 PRO B O 1
ATOM 1778 N N . LEU B 1 41 ? -0.662 -0.587 -14.766 1 98.69 41 LEU B N 1
ATOM 1779 C CA . LEU B 1 41 ? -1.842 -0.348 -13.945 1 98.69 41 LEU B CA 1
ATOM 1780 C C . LEU B 1 41 ? -1.856 1.082 -13.414 1 98.69 41 LEU B C 1
ATOM 1782 O O . LEU B 1 41 ? -0.908 1.516 -12.758 1 98.69 41 LEU B O 1
ATOM 1786 N N . PRO B 1 42 ? -2.891 1.872 -13.672 1 98.44 42 PRO B N 1
ATOM 1787 C CA . PRO B 1 42 ? -2.986 3.213 -13.086 1 98.44 42 PRO B CA 1
ATOM 1788 C C . PRO B 1 42 ? -3.295 3.184 -11.586 1 98.44 42 PRO B C 1
ATOM 1790 O O . PRO B 1 42 ? -3.67 2.137 -11.055 1 98.44 42 PRO B O 1
ATOM 1793 N N . LEU B 1 43 ? -3.07 4.281 -10.914 1 98.75 43 LEU B N 1
ATOM 1794 C CA . LEU B 1 43 ? -3.518 4.367 -9.531 1 98.75 43 LEU B CA 1
ATOM 1795 C C . LEU B 1 43 ? -5.027 4.156 -9.438 1 98.75 43 LEU B C 1
ATOM 1797 O O . LEU B 1 43 ? -5.785 4.672 -10.266 1 98.75 43 LEU B O 1
ATOM 1801 N N . TYR B 1 44 ? -5.441 3.414 -8.477 1 98.81 44 TYR B N 1
ATOM 1802 C CA . TYR B 1 44 ? -6.855 3.121 -8.305 1 98.81 44 TYR B CA 1
ATOM 1803 C C . TYR B 1 44 ? -7.652 4.398 -8.055 1 98.81 44 TYR B C 1
ATOM 1805 O O . TYR B 1 44 ? -7.258 5.234 -7.246 1 98.81 44 TYR B O 1
ATOM 1813 N N . ASN B 1 45 ? -8.711 4.57 -8.695 1 98.62 45 ASN B N 1
ATOM 1814 C CA . ASN B 1 45 ? -9.695 5.645 -8.586 1 98.62 45 ASN B CA 1
ATOM 1815 C C . ASN B 1 45 ? -11.109 5.141 -8.852 1 98.62 45 ASN B C 1
ATOM 1817 O O . ASN B 1 45 ? -11.414 4.695 -9.961 1 98.62 45 ASN B O 1
ATOM 1821 N N . ALA B 1 46 ? -11.938 5.23 -7.883 1 97.31 46 ALA B N 1
ATOM 1822 C CA . ALA B 1 46 ? -13.289 4.68 -7.988 1 97.31 46 ALA B CA 1
ATOM 1823 C C . ALA B 1 46 ? -14.078 5.363 -9.094 1 97.31 46 ALA B C 1
ATOM 1825 O O . ALA B 1 46 ? -14.984 4.766 -9.68 1 97.31 46 ALA B O 1
ATOM 1826 N N . ASP B 1 47 ? -13.781 6.676 -9.375 1 98.06 47 ASP B N 1
ATOM 1827 C CA . ASP B 1 47 ? -14.438 7.355 -10.484 1 98.06 47 ASP B CA 1
ATOM 1828 C C . ASP B 1 47 ? -14.055 6.73 -11.828 1 98.06 47 ASP B C 1
ATOM 1830 O O . ASP B 1 47 ? -14.898 6.586 -12.711 1 98.06 47 ASP B O 1
ATOM 1834 N N . VAL B 1 48 ? -12.781 6.391 -11.953 1 97.5 48 VAL B N 1
ATOM 1835 C CA . VAL B 1 48 ? -12.305 5.727 -13.164 1 97.5 48 VAL B CA 1
ATOM 1836 C C . VAL B 1 48 ? -12.953 4.352 -13.289 1 97.5 48 VAL B C 1
ATOM 1838 O O . VAL B 1 48 ? -13.398 3.963 -14.375 1 97.5 48 VAL B O 1
ATOM 1841 N N . GLU B 1 49 ? -13.016 3.604 -12.188 1 96.31 49 GLU B N 1
ATOM 1842 C CA . GLU B 1 49 ? -13.695 2.309 -12.172 1 96.31 49 GLU B CA 1
ATOM 1843 C C . GLU B 1 49 ? -15.141 2.436 -12.648 1 96.31 49 GLU B C 1
ATOM 1845 O O . GLU B 1 49 ? -15.594 1.657 -13.484 1 96.31 49 GLU B O 1
ATOM 1850 N N . ALA B 1 50 ? -15.852 3.426 -12.117 1 95.38 50 ALA B N 1
ATOM 1851 C CA . ALA B 1 50 ? -17.266 3.629 -12.422 1 95.38 50 ALA B CA 1
ATOM 1852 C C . ALA B 1 50 ? -17.453 3.955 -13.898 1 95.38 50 ALA B C 1
ATOM 1854 O O . ALA B 1 50 ? -18.484 3.598 -14.492 1 95.38 50 ALA B O 1
ATOM 1855 N N . ALA B 1 51 ? -16.453 4.621 -14.469 1 95.75 51 ALA B N 1
ATOM 1856 C CA . ALA B 1 51 ? -16.531 4.996 -15.875 1 95.75 51 ALA B CA 1
ATOM 1857 C C . ALA B 1 51 ? -16.172 3.816 -16.781 1 95.75 51 ALA B C 1
ATOM 1859 O O . ALA B 1 51 ? -16.438 3.838 -17.984 1 95.75 51 ALA B O 1
ATOM 1860 N N . GLY B 1 52 ? -15.602 2.773 -16.219 1 94.94 52 GLY B N 1
ATOM 1861 C CA . GLY B 1 52 ? -15.164 1.582 -16.938 1 94.94 52 GLY B CA 1
ATOM 1862 C C . GLY B 1 52 ? -13.781 1.123 -16.531 1 94.94 52 GLY B C 1
ATOM 1863 O O . GLY B 1 52 ? -12.859 1.936 -16.422 1 94.94 52 GLY B O 1
ATOM 1864 N N . THR B 1 53 ? -13.617 -0.085 -16.281 1 95.38 53 THR B N 1
ATOM 1865 C CA . THR B 1 53 ? -12.336 -0.646 -15.875 1 95.38 53 THR B CA 1
ATOM 1866 C C . THR B 1 53 ? -11.289 -0.434 -16.953 1 95.38 53 THR B C 1
ATOM 1868 O O . THR B 1 53 ? -11.492 -0.818 -18.109 1 95.38 53 THR B O 1
ATOM 1871 N N . PRO B 1 54 ? -10.148 0.215 -16.641 1 97.38 54 PRO B N 1
ATOM 1872 C CA . PRO B 1 54 ? -9.086 0.41 -17.625 1 97.38 54 PRO B CA 1
ATOM 1873 C C . PRO B 1 54 ? -8.625 -0.899 -18.266 1 97.38 54 PRO B C 1
ATOM 1875 O O . PRO B 1 54 ? -8.602 -1.938 -17.594 1 97.38 54 PRO B O 1
ATOM 1878 N N . PRO B 1 55 ? -8.211 -0.917 -19.531 1 97.75 55 PRO B N 1
ATOM 1879 C CA . PRO B 1 55 ? -7.852 -2.141 -20.25 1 97.75 55 PRO B CA 1
ATOM 1880 C C . PRO B 1 55 ? -6.77 -2.951 -19.547 1 97.75 55 PRO B C 1
ATOM 1882 O O . PRO B 1 55 ? -6.879 -4.176 -19.438 1 97.75 55 PRO B O 1
ATOM 1885 N N . ALA B 1 56 ? -5.723 -2.271 -19.047 1 98.38 56 ALA B N 1
ATOM 1886 C CA . ALA B 1 56 ? -4.637 -2.979 -18.375 1 98.38 56 ALA B CA 1
ATOM 1887 C C . ALA B 1 56 ? -5.148 -3.697 -17.125 1 98.38 56 ALA B C 1
ATOM 1889 O O . ALA B 1 56 ? -4.703 -4.805 -16.812 1 98.38 56 ALA B O 1
ATOM 1890 N N . VAL B 1 57 ? -6.066 -3.051 -16.391 1 98.38 57 VAL B N 1
ATOM 1891 C CA . VAL B 1 57 ? -6.645 -3.629 -15.188 1 98.38 57 VAL B CA 1
ATOM 1892 C C . VAL B 1 57 ? -7.508 -4.832 -15.555 1 98.38 57 VAL B C 1
ATOM 1894 O O . VAL B 1 57 ? -7.43 -5.883 -14.906 1 98.38 57 VAL B O 1
ATOM 1897 N N . ARG B 1 58 ? -8.289 -4.688 -16.578 1 97.31 58 ARG B N 1
ATOM 1898 C CA . ARG B 1 58 ? -9.125 -5.789 -17.047 1 97.31 58 ARG B CA 1
ATOM 1899 C C . ARG B 1 58 ? -8.281 -7.004 -17.406 1 97.31 58 ARG B C 1
ATOM 1901 O O . ARG B 1 58 ? -8.625 -8.133 -17.062 1 97.31 58 ARG B O 1
ATOM 1908 N N . THR B 1 59 ? -7.273 -6.766 -18.172 1 98.44 59 THR B N 1
ATOM 1909 C CA . THR B 1 59 ? -6.371 -7.848 -18.562 1 98.44 59 THR B CA 1
ATOM 1910 C C . THR B 1 59 ? -5.812 -8.547 -17.328 1 98.44 59 THR B C 1
ATOM 1912 O O . THR B 1 59 ? -5.789 -9.773 -17.25 1 98.44 59 THR B O 1
ATOM 1915 N N . PHE B 1 60 ? -5.402 -7.773 -16.359 1 98.81 60 PHE B N 1
ATOM 1916 C CA . PHE B 1 60 ? -4.855 -8.289 -15.117 1 98.81 60 PHE B CA 1
ATOM 1917 C C . PHE B 1 60 ? -5.883 -9.141 -14.383 1 98.81 60 PHE B C 1
ATOM 1919 O O . PHE B 1 60 ? -5.613 -10.297 -14.039 1 98.81 60 PHE B O 1
ATOM 1926 N N . GLN B 1 61 ? -7.082 -8.594 -14.195 1 98.31 61 GLN B N 1
ATOM 1927 C CA . GLN B 1 61 ? -8.156 -9.297 -13.492 1 98.31 61 GLN B CA 1
ATOM 1928 C C . GLN B 1 61 ? -8.531 -10.586 -14.219 1 98.31 61 GLN B C 1
ATOM 1930 O O . GLN B 1 61 ? -8.758 -11.617 -13.586 1 98.31 61 GLN B O 1
ATOM 1935 N N . ARG B 1 62 ? -8.57 -10.547 -15.516 1 97.88 62 ARG B N 1
ATOM 1936 C CA . ARG B 1 62 ? -8.938 -11.719 -16.297 1 97.88 62 ARG B CA 1
ATOM 1937 C C . ARG B 1 62 ? -7.867 -12.805 -16.188 1 97.88 62 ARG B C 1
ATOM 1939 O O . ARG B 1 62 ? -8.18 -13.992 -16.172 1 97.88 62 ARG B O 1
ATOM 1946 N N . GLN B 1 63 ? -6.633 -12.383 -16.172 1 98.62 63 GLN B N 1
ATOM 1947 C CA . GLN B 1 63 ? -5.562 -13.367 -16.031 1 98.62 63 GLN B CA 1
ATOM 1948 C C . GLN B 1 63 ? -5.574 -14 -14.648 1 98.62 63 GLN B C 1
ATOM 1950 O O . GLN B 1 63 ? -5.293 -15.188 -14.492 1 98.62 63 GLN B O 1
ATOM 1955 N N . ILE B 1 64 ? -5.879 -13.211 -13.617 1 98.75 64 ILE B N 1
ATOM 1956 C CA . ILE B 1 64 ? -6.051 -13.781 -12.289 1 98.75 64 ILE B CA 1
ATOM 1957 C C . ILE B 1 64 ? -7.184 -14.805 -12.312 1 98.75 64 ILE B C 1
ATOM 1959 O O . ILE B 1 64 ? -7.023 -15.922 -11.805 1 98.75 64 ILE B O 1
ATOM 1963 N N . ALA B 1 65 ? -8.281 -14.414 -12.922 1 97.62 65 ALA B N 1
ATOM 1964 C CA . ALA B 1 65 ? -9.453 -15.289 -12.969 1 97.62 65 ALA B CA 1
ATOM 1965 C C . ALA B 1 65 ? -9.133 -16.594 -13.68 1 97.62 65 ALA B C 1
ATOM 1967 O O . ALA B 1 65 ? -9.594 -17.656 -13.273 1 97.62 65 ALA B O 1
ATOM 1968 N N . ALA B 1 66 ? -8.383 -16.516 -14.719 1 97.69 66 ALA B N 1
ATOM 1969 C CA . ALA B 1 66 ? -8.078 -17.672 -15.562 1 97.69 66 ALA B CA 1
ATOM 1970 C C . ALA B 1 66 ? -7.043 -18.578 -14.898 1 97.69 66 ALA B C 1
ATOM 1972 O O . ALA B 1 66 ? -6.926 -19.75 -15.242 1 97.69 66 ALA B O 1
ATOM 1973 N N . ALA B 1 67 ? -6.238 -18.062 -14.016 1 98.44 67 ALA B N 1
ATOM 1974 C CA . ALA B 1 67 ? -5.172 -18.828 -13.375 1 98.44 67 ALA B CA 1
ATOM 1975 C C . ALA B 1 67 ? -5.738 -19.781 -12.32 1 98.44 67 ALA B C 1
ATOM 1977 O O . ALA B 1 67 ? -6.777 -19.5 -11.719 1 98.44 67 ALA B O 1
ATOM 1978 N N . ASP B 1 68 ? -5.043 -20.891 -12.141 1 98.25 68 ASP B N 1
ATOM 1979 C CA . ASP B 1 68 ? -5.41 -21.828 -11.086 1 98.25 68 ASP B CA 1
ATOM 1980 C C . ASP B 1 68 ? -4.922 -21.344 -9.727 1 98.25 68 ASP B C 1
ATOM 1982 O O . ASP B 1 68 ? -5.52 -21.672 -8.695 1 98.25 68 ASP B O 1
ATOM 1986 N N . ALA B 1 69 ? -3.814 -20.578 -9.695 1 98.75 69 ALA B N 1
ATOM 1987 C CA . ALA B 1 69 ? -3.203 -20.078 -8.469 1 98.75 69 ALA B CA 1
ATOM 1988 C C . ALA B 1 69 ? -2.375 -18.812 -8.75 1 98.75 69 ALA B C 1
ATOM 1990 O O . ALA B 1 69 ? -2.131 -18.469 -9.906 1 98.75 69 ALA B O 1
ATOM 1991 N N . LEU B 1 70 ? -2.02 -18.203 -7.652 1 98.94 70 LEU B N 1
ATOM 1992 C CA . LEU B 1 70 ? -1.17 -17.016 -7.742 1 98.94 70 LEU B CA 1
ATOM 1993 C C . LEU B 1 70 ? 0.167 -17.25 -7.047 1 98.94 70 LEU B C 1
ATOM 1995 O O . LEU B 1 70 ? 0.242 -18.016 -6.078 1 98.94 70 LEU B O 1
ATOM 1999 N N . LEU B 1 71 ? 1.16 -16.688 -7.547 1 99 71 LEU B N 1
ATOM 2000 C CA . LEU B 1 71 ? 2.471 -16.562 -6.922 1 99 71 LEU B CA 1
ATOM 2001 C C . LEU B 1 71 ? 2.883 -15.094 -6.816 1 99 71 LEU B C 1
ATOM 2003 O O . LEU B 1 71 ? 3.17 -14.453 -7.832 1 99 71 LEU B O 1
ATOM 2007 N N . ILE B 1 72 ? 2.938 -14.555 -5.582 1 99 72 ILE B N 1
ATOM 2008 C CA . ILE B 1 72 ? 3.1 -13.117 -5.387 1 99 72 ILE B CA 1
ATOM 2009 C C . ILE B 1 72 ? 4.434 -12.844 -4.695 1 99 72 ILE B C 1
ATOM 2011 O O . ILE B 1 72 ? 4.664 -13.289 -3.572 1 99 72 ILE B O 1
ATOM 2015 N N . ALA B 1 73 ? 5.285 -12.141 -5.367 1 98.94 73 ALA B N 1
ATOM 2016 C CA . ALA B 1 73 ? 6.566 -11.734 -4.801 1 98.94 73 ALA B CA 1
ATOM 2017 C C . ALA B 1 73 ? 6.508 -10.289 -4.293 1 98.94 73 ALA B C 1
ATOM 2019 O O . ALA B 1 73 ? 6.262 -9.367 -5.07 1 98.94 73 ALA B O 1
ATOM 2020 N N . THR B 1 74 ? 6.766 -10.086 -3.025 1 98.81 74 THR B N 1
ATOM 2021 C CA . THR B 1 74 ? 6.645 -8.758 -2.443 1 98.81 74 THR B CA 1
ATOM 2022 C C . THR B 1 74 ? 7.992 -8.258 -1.936 1 98.81 74 THR B C 1
ATOM 2024 O O . THR B 1 74 ? 8.625 -8.906 -1.1 1 98.81 74 THR B O 1
ATOM 2027 N N . PRO B 1 75 ? 8.477 -7.125 -2.443 1 98.38 75 PRO B N 1
ATOM 2028 C CA . PRO B 1 75 ? 9.508 -6.43 -1.665 1 98.38 75 PRO B CA 1
ATOM 2029 C C . PRO B 1 75 ? 8.969 -5.863 -0.353 1 98.38 75 PRO B C 1
ATOM 2031 O O . PRO B 1 75 ? 7.773 -5.996 -0.063 1 98.38 75 PRO B O 1
ATOM 2034 N N . GLU B 1 76 ? 9.867 -5.441 0.477 1 98.19 76 GLU B N 1
ATOM 2035 C CA . GLU B 1 76 ? 9.461 -4.68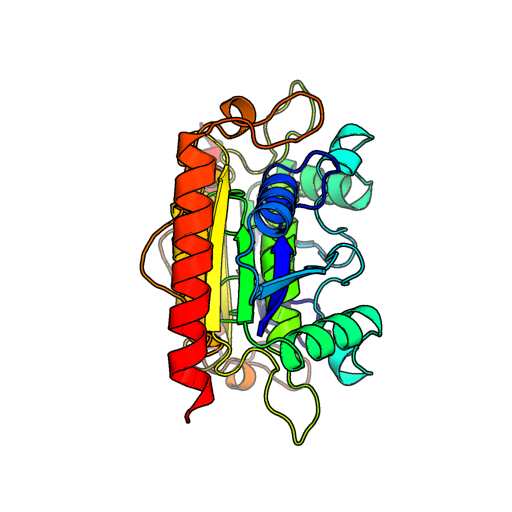4 1.654 1 98.19 76 GLU B CA 1
ATOM 2036 C C . GLU B 1 76 ? 9.875 -3.219 1.539 1 98.19 76 GLU B C 1
ATOM 2038 O O . GLU B 1 76 ? 11.062 -2.902 1.56 1 98.19 76 GLU B O 1
ATOM 2043 N N . TYR B 1 77 ? 8.906 -2.35 1.273 1 98 77 TYR B N 1
ATOM 2044 C CA . TYR B 1 77 ? 9.094 -0.903 1.286 1 98 77 TYR B CA 1
ATOM 2045 C C . TYR B 1 77 ? 8.438 -0.279 2.514 1 98 77 TYR B C 1
ATOM 2047 O O . TYR B 1 77 ? 7.242 -0.456 2.746 1 98 77 TYR B O 1
ATOM 2055 N N . ASN B 1 78 ? 9.312 0.383 3.326 1 98 78 ASN B N 1
ATOM 2056 C CA . ASN B 1 78 ? 8.82 1.122 4.484 1 98 78 ASN B CA 1
ATOM 2057 C C . ASN B 1 78 ? 8.008 0.229 5.41 1 98 78 ASN B C 1
ATOM 2059 O O . ASN B 1 78 ? 6.879 0.573 5.781 1 98 78 ASN B O 1
ATOM 2063 N N . TYR B 1 79 ? 8.508 -0.973 5.699 1 98.38 79 TYR B N 1
ATOM 2064 C CA . TYR B 1 79 ? 7.977 -1.938 6.656 1 98.38 79 TYR B CA 1
ATOM 2065 C C . TYR B 1 79 ? 6.641 -2.5 6.184 1 98.38 79 TYR B C 1
ATOM 2067 O O . TYR B 1 79 ? 5.844 -2.992 6.988 1 98.38 79 TYR B O 1
ATOM 2075 N N . SER B 1 80 ? 6.312 -2.482 4.945 1 98.69 80 SER B N 1
ATOM 2076 C CA . SER B 1 80 ? 5.062 -3.004 4.406 1 98.69 80 SER B CA 1
ATOM 2077 C C . SER B 1 80 ? 5.215 -3.402 2.943 1 98.69 80 SER B C 1
ATOM 2079 O O . SER B 1 80 ? 6.328 -3.426 2.414 1 98.69 80 SER B O 1
ATOM 2081 N N . VAL B 1 81 ? 4.113 -3.828 2.301 1 98.81 81 VAL B N 1
ATOM 2082 C CA . VAL B 1 81 ? 4.094 -4.074 0.862 1 98.81 81 VAL B CA 1
ATOM 2083 C C . VAL B 1 81 ? 4.375 -2.775 0.11 1 98.81 81 VAL B C 1
ATOM 2085 O O . VAL B 1 81 ? 4.223 -1.686 0.666 1 98.81 81 VAL B O 1
ATOM 2088 N N . SER B 1 82 ? 4.871 -2.908 -1.115 1 98.88 82 SER B N 1
ATOM 2089 C CA . SER B 1 82 ? 5.07 -1.719 -1.938 1 98.88 82 SER B CA 1
ATOM 2090 C C . SER B 1 82 ? 3.736 -1.11 -2.359 1 98.88 82 SER B C 1
ATOM 2092 O O . SER B 1 82 ? 2.721 -1.808 -2.422 1 98.88 82 SER B O 1
ATOM 2094 N N . GLY B 1 83 ? 3.754 0.213 -2.625 1 98.88 83 GLY B N 1
ATOM 2095 C CA . GLY B 1 83 ? 2.588 0.858 -3.207 1 98.88 83 GLY B CA 1
ATOM 2096 C C . GLY B 1 83 ? 2.139 0.219 -4.508 1 98.88 83 GLY B C 1
ATOM 2097 O O . GLY B 1 83 ? 0.94 0.119 -4.773 1 98.88 83 GLY B O 1
ATOM 2098 N N . VAL B 1 84 ? 3.068 -0.251 -5.32 1 98.88 84 VAL B N 1
ATOM 2099 C CA . VAL B 1 84 ? 2.801 -0.902 -6.602 1 98.88 84 VAL B CA 1
ATOM 2100 C C . VAL B 1 84 ? 1.944 -2.146 -6.379 1 98.88 84 VAL B C 1
ATOM 2102 O O . VAL B 1 84 ? 0.903 -2.312 -7.016 1 98.88 84 VAL B O 1
ATOM 2105 N N . LEU B 1 85 ? 2.381 -2.986 -5.461 1 98.94 85 LEU B N 1
ATOM 2106 C CA . LEU B 1 85 ? 1.654 -4.223 -5.195 1 98.94 85 LEU B CA 1
ATOM 2107 C C . LEU B 1 85 ? 0.287 -3.93 -4.586 1 98.94 85 LEU B C 1
ATOM 2109 O O . LEU B 1 85 ? -0.715 -4.531 -4.98 1 98.94 85 LEU B O 1
ATOM 2113 N N . LYS B 1 86 ? 0.258 -3.012 -3.568 1 98.94 86 LYS B N 1
ATOM 2114 C CA . LYS B 1 86 ? -1.011 -2.684 -2.922 1 98.94 86 LYS B CA 1
ATOM 2115 C C . LYS B 1 86 ? -2.012 -2.125 -3.93 1 98.94 86 LYS B C 1
ATOM 2117 O O . LYS B 1 86 ? -3.203 -2.428 -3.861 1 98.94 86 LYS B O 1
ATOM 2122 N N . ASN B 1 87 ? -1.53 -1.256 -4.828 1 98.88 87 ASN B N 1
ATOM 2123 C CA . ASN B 1 87 ? -2.373 -0.688 -5.875 1 98.88 87 ASN B CA 1
ATOM 2124 C C . ASN B 1 87 ? -2.947 -1.771 -6.785 1 98.88 87 ASN B C 1
ATOM 2126 O O . ASN B 1 87 ? -4.129 -1.739 -7.125 1 98.88 87 ASN B O 1
ATOM 2130 N N . ALA B 1 88 ? -2.105 -2.713 -7.176 1 98.94 88 ALA B N 1
ATOM 2131 C CA . ALA B 1 88 ? -2.545 -3.83 -8.008 1 98.94 88 ALA B CA 1
ATOM 2132 C C . ALA B 1 88 ? -3.643 -4.633 -7.312 1 98.94 88 ALA B C 1
ATOM 2134 O O . ALA B 1 88 ? -4.645 -4.992 -7.938 1 98.94 88 ALA B O 1
ATOM 2135 N N . LEU B 1 89 ? -3.471 -4.887 -6.027 1 98.94 89 LEU B N 1
ATOM 2136 C CA . LEU B 1 89 ? -4.438 -5.68 -5.273 1 98.94 89 LEU B CA 1
ATOM 2137 C C . LEU B 1 89 ? -5.73 -4.902 -5.059 1 98.94 89 LEU B C 1
ATOM 2139 O O . LEU B 1 89 ? -6.816 -5.488 -5.031 1 98.94 89 LEU B O 1
ATOM 2143 N N . ASP B 1 90 ? -5.637 -3.553 -4.867 1 98.81 90 ASP B N 1
ATOM 2144 C CA . ASP B 1 90 ? -6.844 -2.732 -4.781 1 98.81 90 ASP B CA 1
ATOM 2145 C C . ASP B 1 90 ? -7.676 -2.846 -6.055 1 98.81 90 ASP B C 1
ATOM 2147 O O . ASP B 1 90 ? -8.906 -2.957 -5.992 1 98.81 90 ASP B O 1
ATOM 2151 N N . TRP B 1 91 ? -7.035 -2.867 -7.211 1 98.75 91 TRP B N 1
ATOM 2152 C CA . TRP B 1 91 ? -7.738 -3.066 -8.477 1 98.75 91 TRP B CA 1
ATOM 2153 C C . TRP B 1 91 ? -8.289 -4.484 -8.578 1 98.75 91 TRP B C 1
ATOM 2155 O O . TRP B 1 91 ? -9.453 -4.68 -8.938 1 98.75 91 TRP B O 1
ATOM 2165 N N . ALA B 1 92 ? -7.473 -5.477 -8.258 1 98.69 92 ALA B N 1
ATOM 2166 C CA . ALA B 1 92 ? -7.84 -6.879 -8.422 1 98.69 92 ALA B CA 1
ATOM 2167 C C . ALA B 1 92 ? -9.023 -7.25 -7.539 1 98.69 92 ALA B C 1
ATOM 2169 O O . ALA B 1 92 ? -9.742 -8.211 -7.816 1 98.69 92 ALA B O 1
ATOM 2170 N N . SER B 1 93 ? -9.188 -6.531 -6.441 1 98.25 93 SER B N 1
ATOM 2171 C CA . SER B 1 93 ? -10.242 -6.832 -5.473 1 98.25 93 SER B CA 1
ATOM 2172 C C . SER B 1 93 ? -11.602 -6.371 -5.973 1 98.25 93 SER B C 1
ATOM 2174 O O . SER B 1 93 ? -12.633 -6.727 -5.398 1 98.25 93 SER B O 1
ATOM 2176 N N . ARG B 1 94 ? -11.609 -5.523 -7.031 1 97.06 94 ARG B N 1
ATOM 2177 C CA . ARG B 1 94 ? -12.875 -5.031 -7.57 1 97.06 94 ARG B CA 1
ATOM 2178 C C . ARG B 1 94 ? -13.586 -6.117 -8.367 1 97.06 94 ARG B C 1
ATOM 2180 O O . ARG B 1 94 ? -12.953 -7.062 -8.844 1 97.06 94 ARG B O 1
ATOM 2187 N N . ARG B 1 95 ? -14.875 -5.984 -8.516 1 93.44 95 ARG B N 1
ATOM 2188 C CA . ARG B 1 95 ? -15.672 -6.961 -9.258 1 93.44 95 ARG B CA 1
ATOM 2189 C C . ARG B 1 95 ? -15.312 -6.941 -10.742 1 93.44 95 ARG B C 1
ATOM 2191 O O . ARG B 1 95 ? -15.078 -5.875 -11.312 1 93.44 95 ARG B O 1
ATOM 2198 N N . LEU B 1 96 ? -15.359 -8.055 -11.367 1 86.12 96 LEU B N 1
ATOM 2199 C CA . LEU B 1 96 ? -15.156 -8.156 -12.805 1 86.12 96 LEU B CA 1
ATOM 2200 C C . LEU B 1 96 ? -16.359 -7.605 -13.57 1 86.12 96 LEU B C 1
ATOM 2202 O O . LEU B 1 96 ? -16.203 -7.008 -14.633 1 86.12 96 LEU B O 1
ATOM 2206 N N . SER B 1 97 ? -17.484 -7.875 -13.078 1 84.25 97 SER B N 1
ATOM 2207 C CA . SER B 1 97 ? -18.781 -7.395 -13.547 1 84.25 97 SER B CA 1
ATOM 2208 C C . SER B 1 97 ? -19.797 -7.383 -12.422 1 84.25 97 SER B C 1
ATOM 2210 O O . SER B 1 97 ? -19.5 -7.789 -11.297 1 84.25 97 SER B O 1
ATOM 2212 N N . ALA B 1 98 ? -20.906 -6.828 -12.672 1 85.12 98 ALA B N 1
ATOM 2213 C CA . ALA B 1 98 ? -21.984 -6.805 -11.672 1 85.12 98 ALA B CA 1
ATOM 2214 C C . ALA B 1 98 ? -22.328 -8.219 -11.211 1 85.12 98 ALA B C 1
ATOM 2216 O O . ALA B 1 98 ? -22.703 -8.422 -10.055 1 85.12 98 ALA B O 1
ATOM 2217 N N . GLU B 1 99 ? -22.062 -9.211 -12.055 1 88.81 99 GLU B N 1
ATOM 2218 C CA . GLU B 1 99 ? -22.5 -10.578 -11.805 1 88.81 99 GLU B CA 1
ATOM 2219 C C . GLU B 1 99 ? -21.328 -11.445 -11.328 1 88.81 99 GLU B C 1
ATOM 2221 O O . GLU B 1 99 ? -21.531 -12.531 -10.781 1 88.81 99 GLU B O 1
ATOM 2226 N N . GLU B 1 100 ? -20.219 -10.938 -11.492 1 89.31 100 GLU B N 1
ATOM 2227 C CA . GLU B 1 100 ? -19.047 -11.766 -11.195 1 89.31 100 GLU B CA 1
ATOM 2228 C C . GLU B 1 100 ? -18.312 -11.258 -9.953 1 89.31 100 GLU B C 1
ATOM 2230 O O . GLU B 1 100 ? -18.172 -10.047 -9.766 1 89.31 100 GLU B O 1
ATOM 2235 N N . LEU B 1 101 ? -17.906 -12.211 -9.141 1 89.94 101 LEU B N 1
ATOM 2236 C CA . LEU B 1 101 ? -17.078 -11.914 -7.973 1 89.94 101 LEU B CA 1
ATOM 2237 C C . LEU B 1 101 ? -15.695 -11.43 -8.398 1 89.94 101 LEU B C 1
ATOM 2239 O O . LEU B 1 101 ? -15.281 -11.648 -9.539 1 89.94 101 LEU B O 1
ATOM 2243 N N . PRO B 1 102 ? -15.016 -10.742 -7.445 1 95.81 102 PRO B N 1
ATOM 2244 C CA . PRO B 1 102 ? -13.617 -10.406 -7.73 1 95.81 102 PRO B CA 1
ATOM 2245 C C . PRO B 1 102 ? -12.773 -11.625 -8.086 1 95.81 102 PRO B C 1
ATOM 2247 O O . PRO B 1 102 ? -12.969 -12.703 -7.52 1 95.81 102 PRO B O 1
ATOM 2250 N N . ALA B 1 103 ? -11.898 -11.43 -8.969 1 96.75 103 ALA B N 1
ATOM 2251 C CA . ALA B 1 103 ? -11.07 -12.516 -9.484 1 96.75 103 ALA B CA 1
ATOM 2252 C C . ALA B 1 103 ? -10.266 -13.172 -8.367 1 96.75 103 ALA B C 1
ATOM 2254 O O . ALA B 1 103 ? -9.938 -14.359 -8.438 1 96.75 103 ALA B O 1
ATOM 2255 N N . LEU B 1 104 ? -10 -12.492 -7.305 1 98.25 104 LEU B N 1
ATOM 2256 C CA . LEU B 1 104 ? -9.148 -12.953 -6.211 1 98.25 104 LEU B CA 1
ATOM 2257 C C . LEU B 1 104 ? -9.891 -13.953 -5.332 1 98.25 104 LEU B C 1
ATOM 2259 O O . LEU B 1 104 ? -9.266 -14.695 -4.57 1 98.25 104 LEU B O 1
ATOM 2263 N N . ASN B 1 105 ? -11.203 -13.93 -5.387 1 96.19 105 ASN B N 1
ATOM 2264 C CA . ASN B 1 105 ? -12.023 -14.664 -4.43 1 96.19 105 ASN B CA 1
ATOM 2265 C C . ASN B 1 105 ? -11.773 -16.172 -4.512 1 96.19 105 ASN B C 1
ATOM 2267 O O . ASN B 1 105 ? -11.961 -16.781 -5.566 1 96.19 105 ASN B O 1
ATOM 2271 N N . GLY B 1 106 ? -11.25 -16.703 -3.377 1 96.44 106 GLY B N 1
ATOM 2272 C CA . GLY B 1 106 ? -11.055 -18.141 -3.266 1 96.44 106 GLY B CA 1
ATOM 2273 C C . GLY B 1 106 ? -9.805 -18.625 -3.971 1 96.44 106 GLY B C 1
ATOM 2274 O O . GLY B 1 106 ? -9.531 -19.828 -4.004 1 96.44 106 GLY B O 1
ATOM 2275 N N . LYS B 1 107 ? -9 -17.75 -4.562 1 98 107 LYS B N 1
ATOM 2276 C CA . LYS B 1 107 ? -7.828 -18.109 -5.355 1 98 107 LYS B CA 1
ATOM 2277 C C . LYS B 1 107 ? -6.695 -18.609 -4.469 1 98 107 LYS B C 1
ATOM 2279 O O . LYS B 1 107 ? -6.289 -17.938 -3.521 1 98 107 LYS B O 1
ATOM 2284 N N . PRO B 1 108 ? -6.238 -19.859 -4.641 1 98.62 108 PRO B N 1
ATOM 2285 C CA . PRO B 1 108 ? -5.023 -20.297 -3.941 1 98.62 108 PRO B CA 1
ATOM 2286 C C . PRO B 1 108 ? -3.805 -19.453 -4.309 1 98.62 108 PRO B C 1
ATOM 2288 O O . PRO B 1 108 ? -3.699 -18.969 -5.441 1 98.62 108 PRO B O 1
ATOM 2291 N N . ALA B 1 109 ? -2.92 -19.266 -3.324 1 98.88 109 ALA B N 1
ATOM 2292 C CA . ALA B 1 109 ? -1.738 -18.453 -3.611 1 98.88 109 ALA B CA 1
ATOM 2293 C C . ALA B 1 109 ? -0.572 -18.844 -2.709 1 98.88 109 ALA B C 1
ATOM 2295 O O . ALA B 1 109 ? -0.776 -19.406 -1.63 1 98.88 109 ALA B O 1
ATOM 2296 N N . ALA B 1 110 ? 0.561 -18.625 -3.176 1 98.94 110 ALA B N 1
ATOM 2297 C CA . ALA B 1 110 ? 1.771 -18.562 -2.361 1 98.94 110 ALA B CA 1
ATOM 2298 C C . ALA B 1 110 ? 2.406 -17.172 -2.439 1 98.94 110 ALA B C 1
ATOM 2300 O O . ALA B 1 110 ? 2.287 -16.484 -3.457 1 98.94 110 ALA B O 1
ATOM 2301 N N . ILE B 1 111 ? 3.041 -16.781 -1.384 1 98.94 111 ILE B N 1
ATOM 2302 C CA . ILE B 1 111 ? 3.758 -15.508 -1.366 1 98.94 111 ILE B CA 1
ATOM 2303 C C . ILE B 1 111 ? 5.23 -15.75 -1.041 1 98.94 111 ILE B C 1
ATOM 2305 O O . ILE B 1 111 ? 5.57 -16.734 -0.373 1 98.94 111 ILE B O 1
ATOM 2309 N N . LEU B 1 112 ? 6.074 -15.008 -1.534 1 98.81 112 LEU B N 1
ATOM 2310 C CA . LEU B 1 112 ? 7.508 -14.984 -1.283 1 98.81 112 LEU B CA 1
ATOM 2311 C C . LEU B 1 112 ? 8.062 -13.57 -1.419 1 98.81 112 LEU B C 1
ATOM 2313 O O . LEU B 1 112 ? 7.34 -12.648 -1.822 1 98.81 112 LEU B O 1
ATOM 2317 N N . GLY B 1 113 ? 9.281 -13.391 -1.022 1 98.56 113 GLY B N 1
ATOM 2318 C CA . GLY B 1 113 ? 9.828 -12.055 -1.155 1 98.56 113 GLY B CA 1
ATOM 2319 C C . GLY B 1 113 ? 11.32 -11.992 -0.878 1 98.56 113 GLY B C 1
ATOM 2320 O O . GLY B 1 113 ? 11.836 -12.75 -0.05 1 98.56 113 GLY B O 1
ATOM 2321 N N . ALA B 1 114 ? 11.969 -11.141 -1.581 1 97.62 114 ALA B N 1
ATOM 2322 C CA . ALA B 1 114 ? 13.383 -10.805 -1.402 1 97.62 114 ALA B CA 1
ATOM 2323 C C . ALA B 1 114 ? 13.555 -9.336 -1.034 1 97.62 114 ALA B C 1
ATOM 2325 O O . ALA B 1 114 ? 12.953 -8.461 -1.66 1 97.62 114 ALA B O 1
ATOM 2326 N N . GLY B 1 115 ? 14.258 -9.055 0.003 1 93.25 115 GLY B N 1
ATOM 2327 C CA . GLY B 1 115 ? 14.461 -7.688 0.466 1 93.25 115 GLY B CA 1
ATOM 2328 C C . GLY B 1 115 ? 15.758 -7.508 1.236 1 93.25 115 GLY B C 1
ATOM 2329 O O . GLY B 1 115 ? 16.734 -8.227 1.005 1 93.25 115 GLY B O 1
ATOM 2330 N N . GLY B 1 116 ? 15.859 -6.434 2.006 1 89.5 116 GLY B N 1
ATOM 2331 C CA . GLY B 1 116 ? 17.047 -6.105 2.789 1 89.5 116 GLY B CA 1
ATOM 2332 C C . GLY B 1 116 ? 17.281 -7.07 3.934 1 89.5 116 GLY B C 1
ATOM 2333 O O . GLY B 1 116 ? 17.078 -8.281 3.787 1 89.5 116 GLY B O 1
ATOM 2334 N N . ARG B 1 117 ? 17.656 -6.652 5.031 1 90.31 117 ARG B N 1
ATOM 2335 C CA . ARG B 1 117 ? 18.188 -7.402 6.164 1 90.31 117 ARG B CA 1
ATOM 2336 C C . ARG B 1 117 ? 17.156 -8.375 6.715 1 90.31 117 ARG B C 1
ATOM 2338 O O . ARG B 1 117 ? 17.5 -9.484 7.145 1 90.31 117 ARG B O 1
ATOM 2345 N N . PHE B 1 118 ? 15.844 -8.062 6.488 1 92.38 118 PHE B N 1
ATOM 2346 C CA . PHE B 1 118 ? 14.852 -8.875 7.191 1 92.38 118 PHE B CA 1
ATOM 2347 C C . PHE B 1 118 ? 14.023 -9.688 6.203 1 92.38 118 PHE B C 1
ATOM 2349 O O . PHE B 1 118 ? 13.031 -10.312 6.586 1 92.38 118 PHE B O 1
ATOM 2356 N N . GLY B 1 119 ? 14.445 -9.797 4.984 1 94 119 GLY B N 1
ATOM 2357 C CA . GLY B 1 119 ? 13.93 -10.758 4.023 1 94 119 GLY B CA 1
ATOM 2358 C C . GLY B 1 119 ? 12.461 -10.555 3.701 1 94 119 GLY B C 1
ATOM 2359 O O . GLY B 1 119 ? 11.742 -11.516 3.445 1 94 119 GLY B O 1
ATOM 2360 N N . THR B 1 120 ? 11.719 -9.438 4.023 1 98 120 THR B N 1
ATOM 2361 C CA . THR B 1 120 ? 10.367 -8.992 3.715 1 98 120 THR B CA 1
ATOM 2362 C C . THR B 1 120 ? 9.375 -9.5 4.762 1 98 120 THR B C 1
ATOM 2364 O O . THR B 1 120 ? 8.195 -9.688 4.469 1 98 120 THR B O 1
ATOM 2367 N N . VAL B 1 121 ? 9.82 -9.82 5.914 1 98.06 121 VAL B N 1
ATOM 2368 C CA . VAL B 1 121 ? 9.016 -10.43 6.965 1 98.06 121 VAL B CA 1
ATOM 2369 C C . VAL B 1 121 ? 7.801 -9.555 7.262 1 98.06 121 VAL B C 1
ATOM 2371 O O . VAL B 1 121 ? 6.672 -10.039 7.316 1 98.06 121 VAL B O 1
ATOM 2374 N N . ARG B 1 122 ? 7.98 -8.211 7.41 1 98.06 122 ARG B N 1
ATOM 2375 C CA . ARG B 1 122 ? 6.879 -7.32 7.754 1 98.06 122 ARG B CA 1
ATOM 2376 C C . ARG B 1 122 ? 5.922 -7.152 6.578 1 98.06 122 ARG B C 1
ATOM 2378 O O . ARG B 1 122 ? 4.703 -7.125 6.762 1 98.06 122 ARG B O 1
ATOM 2385 N N . ALA B 1 123 ? 6.504 -7.062 5.41 1 98.69 123 ALA B N 1
ATOM 2386 C CA . ALA B 1 123 ? 5.68 -6.918 4.211 1 98.69 123 ALA B CA 1
ATOM 2387 C C . ALA B 1 123 ? 4.793 -8.141 4.004 1 98.69 123 ALA B C 1
ATOM 2389 O O . ALA B 1 123 ? 3.629 -8.016 3.623 1 98.69 123 ALA B O 1
ATOM 2390 N N . GLN B 1 124 ? 5.309 -9.367 4.23 1 98.75 124 GLN B N 1
ATOM 2391 C CA . GLN B 1 124 ? 4.516 -10.578 4.035 1 98.75 124 GLN B CA 1
ATOM 2392 C C . GLN B 1 124 ? 3.414 -10.688 5.086 1 98.75 124 GLN B C 1
ATOM 2394 O O . GLN B 1 124 ? 2.328 -11.195 4.805 1 98.75 124 GLN B O 1
ATOM 2399 N N . ALA B 1 125 ? 3.707 -10.203 6.301 1 98.62 125 ALA B N 1
ATOM 2400 C CA . ALA B 1 125 ? 2.652 -10.18 7.312 1 98.62 125 ALA B CA 1
ATOM 2401 C C . ALA B 1 125 ? 1.495 -9.281 6.875 1 98.62 125 ALA B C 1
ATOM 2403 O O . ALA B 1 125 ? 0.331 -9.688 6.953 1 98.62 125 ALA B O 1
ATOM 2404 N N . HIS B 1 126 ? 1.792 -8.039 6.434 1 98.88 126 HIS B N 1
ATOM 2405 C CA . HIS B 1 126 ? 0.754 -7.152 5.922 1 98.88 126 HIS B CA 1
ATOM 2406 C C . HIS B 1 126 ? 0.061 -7.754 4.703 1 98.88 126 HIS B C 1
ATOM 2408 O O . HIS B 1 126 ? -1.157 -7.641 4.559 1 98.88 126 HIS B O 1
ATOM 2414 N N . LEU B 1 127 ? 0.831 -8.414 3.842 1 98.88 127 LEU B N 1
ATOM 2415 C CA . LEU B 1 127 ? 0.273 -9 2.627 1 98.88 127 LEU B CA 1
ATOM 2416 C C . LEU B 1 127 ? -0.737 -10.094 2.961 1 98.88 127 LEU B C 1
ATOM 2418 O O . LEU B 1 127 ? -1.795 -10.18 2.334 1 98.88 127 LEU B O 1
ATOM 2422 N N . ARG B 1 128 ? -0.43 -10.969 3.904 1 98.81 128 ARG B N 1
ATOM 2423 C CA . ARG B 1 128 ? -1.359 -12.023 4.305 1 98.81 128 ARG B CA 1
ATOM 2424 C C . ARG B 1 128 ? -2.684 -11.43 4.777 1 98.81 128 ARG B C 1
ATOM 2426 O O . ARG B 1 128 ? -3.752 -11.969 4.473 1 98.81 128 ARG B O 1
ATOM 2433 N N . TYR B 1 129 ? -2.621 -10.305 5.473 1 98.5 129 TYR B N 1
ATOM 2434 C CA . TYR B 1 129 ? -3.834 -9.664 5.965 1 98.5 129 TYR B CA 1
ATOM 2435 C C . TYR B 1 129 ? -4.648 -9.078 4.816 1 98.5 129 TYR B C 1
ATOM 2437 O O . TYR B 1 129 ? -5.875 -9.203 4.789 1 98.5 129 TYR B O 1
ATOM 2445 N N . ILE B 1 130 ? -3.975 -8.43 3.914 1 98.81 130 ILE B N 1
ATOM 2446 C CA . ILE B 1 130 ? -4.609 -7.855 2.732 1 98.81 130 ILE B CA 1
ATOM 2447 C C . ILE B 1 130 ? -5.301 -8.961 1.934 1 98.81 130 ILE B C 1
ATOM 2449 O O . ILE B 1 130 ? -6.461 -8.812 1.537 1 98.81 130 ILE B O 1
ATOM 2453 N N . LEU B 1 131 ? -4.609 -10.086 1.766 1 98.88 131 LEU B N 1
ATOM 2454 C CA . LEU B 1 131 ? -5.148 -11.195 0.976 1 98.88 131 LEU B CA 1
ATOM 2455 C C . LEU B 1 131 ? -6.273 -11.898 1.727 1 98.88 131 LEU B C 1
ATOM 2457 O O . LEU B 1 131 ? -7.168 -12.477 1.108 1 98.88 131 LEU B O 1
ATOM 2461 N N . LEU B 1 132 ? -6.223 -11.859 3.074 1 98.44 132 LEU B N 1
ATOM 2462 C CA . LEU B 1 132 ? -7.312 -12.375 3.896 1 98.44 132 LEU B CA 1
ATOM 2463 C C . LEU B 1 132 ? -8.625 -11.664 3.572 1 98.44 132 LEU B C 1
ATOM 2465 O O . LEU B 1 132 ? -9.656 -12.312 3.393 1 98.44 132 LEU B O 1
ATOM 2469 N N . HIS B 1 133 ? -8.578 -10.367 3.467 1 96.75 133 HIS B N 1
ATOM 2470 C CA . HIS B 1 133 ? -9.758 -9.594 3.102 1 96.75 133 HIS B CA 1
ATOM 2471 C C . HIS B 1 133 ? -10.367 -10.094 1.795 1 96.75 133 HIS B C 1
ATOM 2473 O O . HIS B 1 133 ? -11.586 -10.141 1.648 1 96.75 133 HIS B O 1
ATOM 2479 N N . ASN B 1 134 ? -9.516 -10.453 0.858 1 97.06 134 ASN B N 1
ATOM 2480 C CA . ASN B 1 134 ? -9.938 -10.789 -0.495 1 97.06 134 ASN B CA 1
ATOM 2481 C C . ASN B 1 134 ? -10.281 -12.273 -0.622 1 97.06 134 ASN B C 1
ATOM 2483 O O . ASN B 1 134 ? -10.547 -12.758 -1.722 1 97.06 134 ASN B O 1
ATOM 2487 N N . ASP B 1 135 ? -10.211 -12.992 0.489 1 97.62 135 ASP B N 1
ATOM 2488 C CA . ASP B 1 135 ? -10.516 -14.414 0.58 1 97.62 135 ASP B CA 1
ATOM 2489 C C . ASP B 1 135 ? -9.57 -15.234 -0.296 1 97.62 135 ASP B C 1
ATOM 2491 O O . ASP B 1 135 ? -9.992 -16.203 -0.928 1 97.62 135 ASP B O 1
ATOM 2495 N N . VAL B 1 136 ? -8.359 -14.742 -0.488 1 98.62 136 VAL B N 1
ATOM 2496 C CA . VAL B 1 136 ? -7.312 -15.531 -1.126 1 98.62 136 VAL B CA 1
ATOM 2497 C C . VAL B 1 136 ? -6.84 -16.625 -0.178 1 98.62 136 VAL B C 1
ATOM 2499 O O . VAL B 1 136 ? -6.676 -16.391 1.021 1 98.62 136 VAL B O 1
ATOM 2502 N N . LYS B 1 137 ? -6.648 -17.828 -0.705 1 98.69 137 LYS B N 1
ATOM 2503 C CA . LYS B 1 137 ? -6.207 -18.969 0.091 1 98.69 137 LYS B CA 1
ATOM 2504 C C . LYS B 1 137 ? -4.688 -19.094 0.064 1 98.69 137 LYS B C 1
ATOM 2506 O O . LYS B 1 137 ? -4.137 -19.812 -0.768 1 98.69 137 LYS B O 1
ATOM 2511 N N . VAL B 1 138 ? -4.062 -18.422 1.019 1 98.88 138 VAL B N 1
ATOM 2512 C CA . VAL B 1 138 ? -2.605 -18.328 1.015 1 98.88 138 VAL B CA 1
ATOM 2513 C C . VAL B 1 138 ? -2.002 -19.562 1.699 1 98.88 138 VAL B C 1
ATOM 2515 O O . VAL B 1 138 ? -2.404 -19.922 2.807 1 98.88 138 VAL B O 1
ATOM 2518 N N . LEU B 1 139 ? -1.133 -20.094 1.015 1 98.44 139 LEU B N 1
ATOM 2519 C CA . LEU B 1 139 ? -0.315 -21.172 1.583 1 98.44 139 LEU B CA 1
ATOM 2520 C C . LEU B 1 139 ? 0.455 -20.672 2.803 1 98.44 139 LEU B C 1
ATOM 2522 O O . LEU B 1 139 ? 1.081 -19.609 2.756 1 98.44 139 LEU B O 1
ATOM 2526 N N . ASN B 1 140 ? 0.428 -21.438 3.947 1 97.88 140 ASN B N 1
ATOM 2527 C CA . ASN B 1 140 ? 1.113 -21.016 5.164 1 97.88 140 ASN B CA 1
ATOM 2528 C C . ASN B 1 140 ? 2.59 -21.406 5.137 1 97.88 140 ASN B C 1
ATOM 2530 O O . ASN B 1 140 ? 3.451 -20.594 5.492 1 97.88 140 ASN B O 1
ATOM 2534 N N . LYS B 1 141 ? 2.771 -22.672 4.773 1 98.06 141 LYS B N 1
ATOM 2535 C CA . LYS B 1 141 ? 4.125 -23.219 4.758 1 98.06 141 LYS B CA 1
ATOM 2536 C C . LYS B 1 141 ? 4.414 -23.938 3.449 1 98.06 141 LYS B C 1
ATOM 2538 O O . LYS B 1 141 ? 3.521 -24.578 2.873 1 98.06 141 LYS B O 1
ATOM 2543 N N . PRO B 1 142 ? 5.648 -23.859 3.008 1 98.44 142 PRO B N 1
ATOM 2544 C CA . PRO B 1 142 ? 6.781 -23.141 3.609 1 98.44 142 PRO B CA 1
ATOM 2545 C C . PRO B 1 142 ? 6.711 -21.641 3.402 1 98.44 142 PRO B C 1
ATOM 2547 O O . PRO B 1 142 ? 5.934 -21.156 2.572 1 98.44 142 PRO B O 1
ATOM 2550 N N . GLU B 1 143 ? 7.395 -20.938 4.223 1 98.06 143 GLU B N 1
ATOM 2551 C CA . GLU B 1 143 ? 7.605 -19.5 4.02 1 98.06 143 GLU B CA 1
ATOM 2552 C C . GLU B 1 143 ? 8.922 -19.234 3.295 1 98.06 143 GLU B C 1
ATOM 2554 O O . GLU B 1 143 ? 9.906 -19.938 3.514 1 98.06 143 GLU B O 1
ATOM 2559 N N . LEU B 1 144 ? 8.883 -18.312 2.461 1 98.31 144 LEU B N 1
ATOM 2560 C CA . LEU B 1 144 ? 10.117 -17.922 1.772 1 98.31 144 LEU B CA 1
ATOM 2561 C C . LEU B 1 144 ? 10.336 -16.422 1.854 1 98.31 144 LEU B C 1
ATOM 2563 O O . LEU B 1 144 ? 9.797 -15.664 1.044 1 98.31 144 LEU B O 1
ATOM 2567 N N . MET B 1 145 ? 11.109 -15.961 2.793 1 98.38 145 MET B N 1
ATOM 2568 C CA . MET B 1 145 ? 11.547 -14.594 3.066 1 98.38 145 MET B CA 1
ATOM 2569 C C . MET B 1 145 ? 13.07 -14.477 2.979 1 98.38 145 MET B C 1
ATOM 2571 O O . MET B 1 145 ? 13.781 -15.008 3.83 1 98.38 145 MET B O 1
ATOM 2575 N N . ILE B 1 146 ? 13.547 -13.789 1.989 1 98 146 ILE B N 1
ATOM 2576 C CA . ILE B 1 146 ? 14.953 -13.883 1.611 1 98 146 ILE B CA 1
ATOM 2577 C C . ILE B 1 146 ? 15.68 -12.594 1.992 1 98 146 ILE B C 1
ATOM 2579 O O . ILE B 1 146 ? 15.508 -11.562 1.34 1 98 146 ILE B O 1
ATOM 2583 N N . PRO B 1 147 ? 16.531 -12.602 3.023 1 97 147 PRO B N 1
ATOM 2584 C CA . PRO B 1 147 ? 17.328 -11.422 3.383 1 97 147 PRO B CA 1
ATOM 2585 C C . PRO B 1 147 ? 18.562 -11.242 2.506 1 97 147 PRO B C 1
ATOM 2587 O O . PRO B 1 147 ? 19.062 -12.219 1.933 1 97 147 PRO B O 1
ATOM 2590 N N . ARG B 1 148 ? 19.125 -10.102 2.379 1 94.31 148 ARG B N 1
ATOM 2591 C CA . ARG B 1 148 ? 20.359 -9.82 1.657 1 94.31 148 ARG B CA 1
ATOM 2592 C C . ARG B 1 148 ? 20.344 -10.461 0.275 1 94.31 148 ARG B C 1
ATOM 2594 O O . ARG B 1 148 ? 21.266 -11.203 -0.079 1 94.31 148 ARG B O 1
ATOM 2601 N N . ALA B 1 149 ? 19.281 -10.188 -0.453 1 93.62 149 ALA B N 1
ATOM 2602 C CA . ALA B 1 149 ? 18.938 -10.859 -1.703 1 93.62 149 ALA B CA 1
ATOM 2603 C C . ALA B 1 149 ? 20.109 -10.805 -2.693 1 93.62 149 ALA B C 1
ATOM 2605 O O . ALA B 1 149 ? 20.297 -11.727 -3.486 1 93.62 149 ALA B O 1
ATOM 2606 N N . SER B 1 150 ? 20.922 -9.758 -2.658 1 91.5 150 SER B N 1
ATOM 2607 C CA . SER B 1 150 ? 22 -9.547 -3.619 1 91.5 150 SER B CA 1
ATOM 2608 C C . SER B 1 150 ? 23 -10.695 -3.58 1 91.5 150 SER B C 1
ATOM 2610 O O . SER B 1 150 ? 23.719 -10.93 -4.551 1 91.5 150 SER B O 1
ATOM 2612 N N . GLN B 1 151 ? 23.016 -11.414 -2.514 1 94.31 151 GLN B N 1
ATOM 2613 C CA . GLN B 1 151 ? 23.984 -12.484 -2.312 1 94.31 151 GLN B CA 1
ATOM 2614 C C . GLN B 1 151 ? 23.609 -13.734 -3.1 1 94.31 151 GLN B C 1
ATOM 2616 O O . GLN B 1 151 ? 24.422 -14.633 -3.283 1 94.31 151 GLN B O 1
ATOM 2621 N N . PHE B 1 152 ? 22.422 -13.75 -3.533 1 96.31 152 PHE B N 1
ATOM 2622 C CA . PHE B 1 152 ? 21.906 -15.016 -4.055 1 96.31 152 PHE B CA 1
ATOM 2623 C C . PHE B 1 152 ? 21.781 -14.961 -5.57 1 96.31 152 PHE B C 1
ATOM 2625 O O . PHE B 1 152 ? 21.5 -15.977 -6.211 1 96.31 152 PHE B O 1
ATOM 2632 N N . PHE B 1 153 ? 21.969 -13.82 -6.211 1 95.81 153 PHE B N 1
ATOM 2633 C CA . PHE B 1 153 ? 21.781 -13.633 -7.645 1 95.81 153 PHE B CA 1
ATOM 2634 C C . PHE B 1 153 ? 23.078 -13.203 -8.312 1 95.81 153 PHE B C 1
ATOM 2636 O O . PHE B 1 153 ? 23.875 -12.461 -7.723 1 95.81 153 PHE B O 1
ATOM 2643 N N . ASP B 1 154 ? 23.328 -13.617 -9.508 1 95.81 154 ASP B N 1
ATOM 2644 C CA . ASP B 1 154 ? 24.531 -13.211 -10.234 1 95.81 154 ASP B CA 1
ATOM 2645 C C . ASP B 1 154 ? 24.281 -11.938 -11.03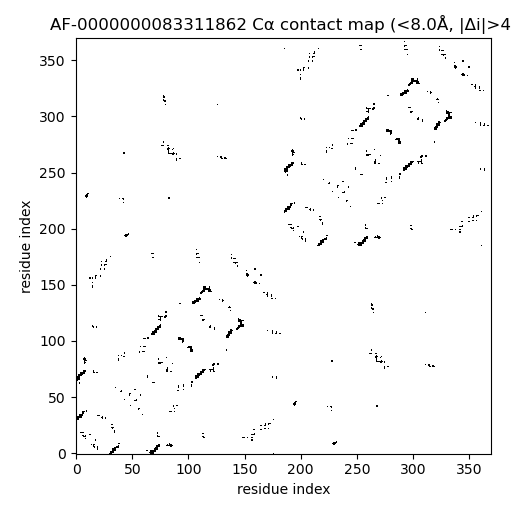9 1 95.81 154 ASP B C 1
ATOM 2647 O O . ASP B 1 154 ? 23.234 -11.305 -10.898 1 95.81 154 ASP B O 1
ATOM 2651 N N . GLU B 1 155 ? 25.156 -11.508 -11.883 1 92.31 155 GLU B N 1
ATOM 2652 C CA . GLU B 1 155 ? 25.125 -10.234 -12.594 1 92.31 155 GLU B CA 1
ATOM 2653 C C . GLU B 1 155 ? 24 -10.219 -13.633 1 92.31 155 GLU B C 1
ATOM 2655 O O . GLU B 1 155 ? 23.531 -9.148 -14.016 1 92.31 155 GLU B O 1
ATOM 2660 N N . GLU B 1 156 ? 23.609 -11.438 -14.023 1 93.31 156 GLU B N 1
ATOM 2661 C CA . GLU B 1 156 ? 22.547 -11.547 -15.023 1 93.31 156 GLU B CA 1
ATOM 2662 C C . GLU B 1 156 ? 21.172 -11.695 -14.367 1 93.31 156 GLU B C 1
ATOM 2664 O O . GLU B 1 156 ? 20.156 -11.789 -15.055 1 93.31 156 GLU B O 1
ATOM 2669 N N . GLY B 1 157 ? 21.141 -11.68 -13.008 1 93.62 157 GLY B N 1
ATOM 2670 C CA . GLY B 1 157 ? 19.875 -11.773 -12.289 1 93.62 157 GLY B CA 1
ATOM 2671 C C . GLY B 1 157 ? 19.422 -13.211 -12.086 1 93.62 157 GLY B C 1
ATOM 2672 O O . GLY B 1 157 ? 18.25 -13.453 -11.797 1 93.62 157 GLY B O 1
ATOM 2673 N N . ARG B 1 158 ? 20.375 -14.117 -12.289 1 96.5 158 ARG B N 1
ATOM 2674 C CA . ARG B 1 158 ? 20.016 -15.516 -12.094 1 96.5 158 ARG B CA 1
ATOM 2675 C C . ARG B 1 158 ? 20.203 -15.938 -10.648 1 96.5 158 ARG B C 1
ATOM 2677 O O . ARG B 1 158 ? 21.219 -15.594 -10.023 1 96.5 158 ARG B O 1
ATOM 2684 N N . LEU B 1 159 ? 19.219 -16.656 -10.141 1 97.75 159 LEU B N 1
ATOM 2685 C CA . LEU B 1 159 ? 19.344 -17.25 -8.812 1 97.75 159 LEU B CA 1
ATOM 2686 C C . LEU B 1 159 ? 20.359 -18.391 -8.828 1 97.75 159 LEU B C 1
ATOM 2688 O O . LEU B 1 159 ? 20.109 -19.438 -9.438 1 97.75 159 LEU B O 1
ATOM 2692 N N . VAL B 1 160 ? 21.484 -18.266 -8.086 1 97.12 160 VAL B N 1
ATOM 2693 C CA . VAL B 1 160 ? 22.578 -19.219 -8.25 1 97.12 160 VAL B CA 1
ATOM 2694 C C . VAL B 1 160 ? 22.781 -20 -6.957 1 97.12 160 VAL B C 1
ATOM 2696 O O . VAL B 1 160 ? 23.469 -21.031 -6.945 1 97.12 160 VAL B O 1
ATOM 2699 N N . ASP B 1 161 ? 22.234 -19.562 -5.879 1 97.5 161 ASP B N 1
ATOM 2700 C CA . ASP B 1 161 ? 22.359 -20.281 -4.617 1 97.5 161 ASP B CA 1
ATOM 2701 C C . ASP B 1 161 ? 21.516 -21.562 -4.633 1 97.5 161 ASP B C 1
ATOM 2703 O O . ASP B 1 161 ? 20.281 -21.5 -4.695 1 97.5 161 ASP B O 1
ATOM 2707 N N . GLU B 1 162 ? 22.156 -22.688 -4.5 1 97.69 162 GLU B N 1
ATOM 2708 C CA . GLU B 1 162 ? 21.484 -23.953 -4.668 1 97.69 162 GLU B CA 1
ATOM 2709 C C . GLU B 1 162 ? 20.516 -24.234 -3.514 1 97.69 162 GLU B C 1
ATOM 2711 O O . GLU B 1 162 ? 19.469 -24.844 -3.705 1 97.69 162 GLU B O 1
ATOM 2716 N N . GLU B 1 163 ? 20.859 -23.828 -2.348 1 97.94 163 GLU B N 1
ATOM 2717 C CA . GLU B 1 163 ? 19.953 -24 -1.221 1 97.94 163 GLU B CA 1
ATOM 2718 C C . GLU B 1 163 ? 18.656 -23.219 -1.423 1 97.94 163 GLU B C 1
ATOM 2720 O O . GLU B 1 163 ? 17.562 -23.734 -1.197 1 97.94 163 GLU B O 1
ATOM 2725 N N . LEU B 1 164 ? 18.797 -22 -1.782 1 98.06 164 LEU B N 1
ATOM 2726 C CA . LEU B 1 164 ? 17.625 -21.188 -2.025 1 98.06 164 LEU B CA 1
ATOM 2727 C C . LEU B 1 164 ? 16.812 -21.734 -3.197 1 98.06 164 LEU B C 1
ATOM 2729 O O . LEU B 1 164 ? 15.578 -21.688 -3.176 1 98.06 164 LEU B O 1
ATOM 2733 N N . ARG B 1 165 ? 17.469 -22.219 -4.246 1 98.56 165 ARG B N 1
ATOM 2734 C CA . ARG B 1 165 ? 16.766 -22.859 -5.355 1 98.56 165 ARG B CA 1
ATOM 2735 C C . ARG B 1 165 ? 15.93 -24.047 -4.867 1 98.56 165 ARG B C 1
ATOM 2737 O O . ARG B 1 165 ? 14.789 -24.219 -5.301 1 98.56 165 ARG B O 1
ATOM 2744 N N . GLU B 1 166 ? 16.484 -24.766 -3.982 1 98.62 166 GLU B N 1
ATOM 2745 C CA . GLU B 1 166 ? 15.758 -25.906 -3.436 1 98.62 166 GLU B CA 1
ATOM 2746 C C . GLU B 1 166 ? 14.555 -25.453 -2.615 1 98.62 166 GLU B C 1
ATOM 2748 O O . GLU B 1 166 ? 13.477 -26.047 -2.705 1 98.62 166 GLU B O 1
ATOM 2753 N N . ARG B 1 167 ? 14.703 -24.484 -1.805 1 98.69 167 ARG B N 1
ATOM 2754 C CA . ARG B 1 167 ? 13.594 -23.953 -1.016 1 98.69 167 ARG B CA 1
ATOM 2755 C C . ARG B 1 167 ? 12.492 -23.406 -1.917 1 98.69 167 ARG B C 1
ATOM 2757 O O . ARG B 1 167 ? 11.305 -23.531 -1.596 1 98.69 167 ARG B O 1
ATOM 2764 N N . LEU B 1 168 ? 12.883 -22.766 -2.977 1 98.81 168 LEU B N 1
ATOM 2765 C CA . LEU B 1 168 ? 11.906 -22.297 -3.947 1 98.81 168 LEU B CA 1
ATOM 2766 C C . LEU B 1 168 ? 11.156 -23.453 -4.582 1 98.81 168 LEU B C 1
ATOM 2768 O O . LEU B 1 168 ? 9.93 -23.391 -4.738 1 98.81 168 LEU B O 1
ATOM 2772 N N . ARG B 1 169 ? 11.867 -24.562 -4.965 1 98.75 169 ARG B N 1
ATOM 2773 C CA . ARG B 1 169 ? 11.203 -25.766 -5.48 1 98.75 169 ARG B CA 1
ATOM 2774 C C . ARG B 1 169 ? 10.188 -26.297 -4.48 1 98.75 169 ARG B C 1
ATOM 2776 O O . ARG B 1 169 ? 9.07 -26.672 -4.859 1 98.75 169 ARG B O 1
ATOM 2783 N N . ASP B 1 170 ? 10.609 -26.25 -3.262 1 98.81 170 ASP B N 1
ATOM 2784 C CA . ASP B 1 170 ? 9.719 -26.734 -2.213 1 98.81 170 ASP B CA 1
ATOM 2785 C C . ASP B 1 170 ? 8.445 -25.906 -2.148 1 98.81 170 ASP B C 1
ATOM 2787 O O . ASP B 1 170 ? 7.348 -26.438 -1.975 1 98.81 170 ASP B O 1
ATOM 2791 N N . LEU B 1 171 ? 8.594 -24.656 -2.225 1 98.88 171 LEU B N 1
ATOM 2792 C CA . LEU B 1 171 ? 7.441 -23.75 -2.203 1 98.88 171 LEU B CA 1
ATOM 2793 C C . LEU B 1 171 ? 6.512 -24.031 -3.381 1 98.88 171 LEU B C 1
ATOM 2795 O O . LEU B 1 171 ? 5.293 -24.078 -3.217 1 98.88 171 LEU B O 1
ATOM 2799 N N . LEU B 1 172 ? 7.066 -24.203 -4.562 1 98.88 172 LEU B N 1
ATOM 2800 C CA . LEU B 1 172 ? 6.281 -24.438 -5.766 1 98.88 172 LEU B CA 1
ATOM 2801 C C . LEU B 1 172 ? 5.555 -25.781 -5.684 1 98.88 172 LEU B C 1
ATOM 2803 O O . LEU B 1 172 ? 4.387 -25.891 -6.074 1 98.88 172 LEU B O 1
ATOM 2807 N N . ASP B 1 173 ? 6.234 -26.781 -5.168 1 98.81 173 ASP B N 1
ATOM 2808 C CA . ASP B 1 173 ? 5.59 -28.062 -4.961 1 98.81 173 ASP B CA 1
ATOM 2809 C C . ASP B 1 173 ? 4.434 -27.953 -3.973 1 98.81 173 ASP B C 1
ATOM 2811 O O . ASP B 1 173 ? 3.361 -28.516 -4.199 1 98.81 173 ASP B O 1
ATOM 2815 N N . ALA B 1 174 ? 4.656 -27.25 -2.939 1 98.81 174 ALA B N 1
ATOM 2816 C CA . ALA B 1 174 ? 3.609 -27.047 -1.94 1 98.81 174 ALA B CA 1
ATOM 2817 C C . ALA B 1 174 ? 2.428 -26.281 -2.533 1 98.81 174 ALA B C 1
ATOM 2819 O O . ALA B 1 174 ? 1.271 -26.578 -2.225 1 98.81 174 ALA B O 1
ATOM 2820 N N . LEU B 1 175 ? 2.758 -25.266 -3.33 1 98.75 175 LEU B N 1
ATOM 2821 C CA . LEU B 1 175 ? 1.686 -24.531 -3.992 1 98.75 175 LEU B CA 1
ATOM 2822 C C . LEU B 1 175 ? 0.871 -25.453 -4.895 1 98.75 175 LEU B C 1
ATOM 2824 O O . LEU B 1 175 ? -0.356 -25.344 -4.949 1 98.75 175 LEU B O 1
ATOM 2828 N N . TYR B 1 176 ? 1.545 -26.297 -5.629 1 98.44 176 TYR B N 1
ATOM 2829 C CA . TYR B 1 176 ? 0.86 -27.266 -6.48 1 98.44 176 TYR B CA 1
ATOM 2830 C C . TYR B 1 176 ? -0.12 -28.109 -5.676 1 98.44 176 TYR B C 1
ATOM 2832 O O . TYR B 1 176 ? -1.302 -28.188 -6.016 1 98.44 176 TYR B O 1
ATOM 2840 N N . GLU B 1 177 ? 0.332 -28.688 -4.594 1 98.06 177 GLU B N 1
ATOM 2841 C CA . GLU B 1 177 ? -0.515 -29.516 -3.744 1 98.06 177 GLU B CA 1
ATOM 2842 C C . GLU B 1 177 ? -1.648 -28.703 -3.127 1 98.06 177 GLU B C 1
ATOM 2844 O O . GLU B 1 177 ? -2.783 -29.188 -3.041 1 98.06 177 GLU B O 1
ATOM 2849 N N . TRP B 1 178 ? -1.291 -27.5 -2.678 1 98.12 178 TRP B N 1
ATOM 2850 C CA . TRP B 1 178 ? -2.273 -26.594 -2.092 1 98.12 178 TRP B CA 1
ATOM 2851 C C . TRP B 1 178 ? -3.406 -26.312 -3.072 1 98.12 178 TRP B C 1
ATOM 2853 O O . TRP B 1 178 ? -4.582 -26.375 -2.703 1 98.12 178 TRP B O 1
ATOM 2863 N N . THR B 1 179 ? -3.035 -26.047 -4.285 1 98.19 179 THR B N 1
ATOM 2864 C CA . THR B 1 179 ? -3.996 -25.703 -5.332 1 98.19 179 THR B CA 1
ATOM 2865 C C . THR B 1 179 ? -4.93 -26.875 -5.609 1 98.19 179 THR B C 1
ATOM 2867 O O . THR B 1 179 ? -6.125 -26.688 -5.844 1 98.19 179 THR B O 1
ATOM 2870 N N . LEU B 1 180 ? -4.461 -28.109 -5.574 1 97.06 180 LEU B N 1
ATOM 2871 C CA . LEU B 1 180 ? -5.254 -29.312 -5.824 1 97.06 180 LEU B CA 1
ATOM 2872 C C . LEU B 1 180 ? -6.367 -29.453 -4.793 1 97.06 180 LEU B C 1
ATOM 2874 O O . LEU B 1 180 ? -7.43 -30 -5.094 1 97.06 180 LEU B O 1
ATOM 2878 N N . LEU B 1 181 ? -6.105 -28.938 -3.605 1 95.81 181 LEU B N 1
ATOM 2879 C CA . LEU B 1 181 ? -7.094 -29.031 -2.539 1 95.81 181 LEU B CA 1
ATOM 2880 C C . LEU B 1 181 ? -8.344 -28.234 -2.883 1 95.81 181 LEU B C 1
ATOM 2882 O O . LEU B 1 181 ? -9.43 -28.516 -2.369 1 95.81 181 LEU B O 1
ATOM 2886 N N . PHE B 1 182 ? -8.242 -27.234 -3.691 1 93.69 182 PHE B N 1
ATOM 2887 C CA . PHE B 1 182 ? -9.359 -26.344 -3.977 1 93.69 182 PHE B CA 1
ATOM 2888 C C . PHE B 1 182 ? -9.992 -26.672 -5.324 1 93.69 182 PHE B C 1
ATOM 2890 O O . PHE B 1 182 ? -11.008 -26.094 -5.703 1 93.69 182 PHE B O 1
ATOM 2897 N N . ARG B 1 183 ? -9.445 -27.391 -6.238 1 79.94 183 ARG B N 1
ATOM 2898 C CA . ARG B 1 183 ? -10.031 -27.812 -7.508 1 79.94 183 ARG B CA 1
ATOM 2899 C C . ARG B 1 183 ? -11.18 -28.781 -7.285 1 79.94 183 ARG B C 1
ATOM 2901 O O . ARG B 1 183 ? -12.102 -28.859 -8.094 1 79.94 183 ARG B O 1
ATOM 2908 N N . HIS B 1 184 ? -11.062 -29.719 -6.293 1 60.31 184 HIS B N 1
ATOM 2909 C CA . HIS B 1 184 ? -12.094 -30.734 -6.133 1 60.31 184 HIS B CA 1
ATOM 2910 C C . HIS B 1 184 ? -13.32 -30.172 -5.422 1 60.31 184 HIS B C 1
ATOM 2912 O O . HIS B 1 184 ? -14.273 -30.906 -5.145 1 60.31 184 HIS B O 1
ATOM 2918 N N . ARG B 1 185 ? -13.273 -28.828 -5.156 1 45.88 185 ARG B N 1
ATOM 2919 C CA . ARG B 1 185 ? -14.57 -28.406 -4.641 1 45.88 185 ARG B CA 1
ATOM 2920 C C . ARG B 1 185 ? -15.438 -27.812 -5.75 1 45.88 185 ARG B C 1
ATOM 2922 O O . ARG B 1 185 ? -14.922 -27.188 -6.68 1 45.88 185 ARG B O 1
#

InterPro domains:
  IPR005025 NADPH-dependent FMN reductase-like domain [PF03358] (1-149)
  IPR029039 Flavoprotein-like superfamily [G3DSA:3.40.50.360] (1-183)
  IPR029039 Flavoprotein-like superfamily [SSF52218] (1-176)
  IPR050712 NAD(P)H-dependent reductase [PTHR30543] (2-181)

Radius of gyration: 21.12 Å; Cα contacts (8 Å, |Δi|>4): 783; chains: 2; bounding box: 50×61×41 Å

Secondary structure (DSSP, 8-state):
-EEEEEES--STT-HHHHHHHHHHHH--TT-EEEEPP-TTPPPP-HHHHHH---HHHHHHHHHHHH-SEEEEE---BTTB--HHHHHHHHHHTSBSSSSS-BTTTT-EEEEEEE-STTTTHHHHHHHHHHHHHTT-EE--SS--EESSGGGTB-TT--B--HHHHHHHHHHHHHHHHHHHHHH--/-EEEEEES--STT-HHHHHHHHHHHH--TT-EEEEPP-TTPPPP-HHHHHH---HHHHHHHHHHHH-SEEEEE---BTTB--HHHHHHHHHHTSBSSSSS-BTTTT-EEEEEEE-STTTTHHHHHHHHHHHHHTT-EE--SS--EESSGGGTB-TT--B--HHHHHHHHHHHHHHHHHHHHHHT-

Organism: NCBI:txid1204385

Foldseek 3Di:
DEEEEEELDQDPLDLQVLLLVLLCVLAPPVYHYDYDHLVVQDQDDVVVVVVPDDPSLLVLQVSLLVGLAYEYEAEADPLAGHPSVVRSLVSQQDANDPPGGRSQAAHEYEYAYAYEAWQCVSHVVNVVVSSVVSNYRYDDPDYHRHYPSVVQADPVSHGDDVVSSVRSSVRSVSSVVVSVVRVVD/DEEEEEELDQDPLDLQVLLLVLLCVLAPPVYHYDYDHLVVQDQDDVVVVVVPDDPSLLVLQVSLLVGLAYEYEAEQDPLAGHPSVVRSLVSQQDANDPPGGRSQAAHEYEYAYAYEAWLCVSHVVNVVVSSVVSNYRYDDPDYHRHYPSVVQADPVSHGDDVVSSVRSSVRSVSSVVVSVVRVVD